Protein AF-A0A3A8N8M7-F1 (afdb_monomer)

Secondary structure (DSSP, 8-state):
--HHHHHHHHHHHHHHHHHHHHHHHHTTGGG--SHHHHHHHHHHHHHHHHHHHHHHHHHH--TTTHHHHHHHHHHHHHHHHHHHHHHHHHHHHHHHHHHHHHHHHHHHHHHHHHHHHHTT-S-HHHHHHH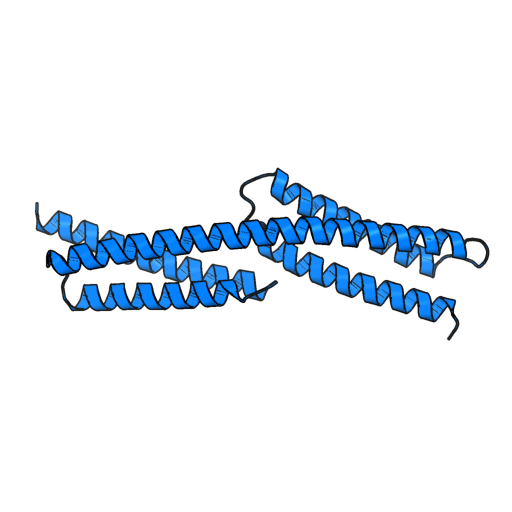HHHHHHHHHHHHHHTT--HHHHHHHHHHHHHHHHHHHHHHHHHHHHHHHH--

Structure (mmCIF, N/CA/C/O backbone):
data_AF-A0A3A8N8M7-F1
#
_entry.id   AF-A0A3A8N8M7-F1
#
loop_
_atom_site.group_PDB
_atom_site.id
_atom_site.type_symbol
_atom_site.label_atom_id
_atom_site.label_alt_id
_atom_site.label_comp_id
_atom_site.label_asym_id
_atom_site.label_entity_id
_atom_site.label_seq_id
_atom_site.pdbx_PDB_ins_code
_atom_site.Cartn_x
_atom_site.Cartn_y
_atom_site.Cartn_z
_atom_site.occupancy
_atom_site.B_iso_or_equiv
_atom_site.auth_seq_id
_atom_site.auth_comp_id
_atom_site.auth_asym_id
_atom_site.auth_atom_id
_atom_site.pdbx_PDB_model_num
ATOM 1 N N . MET A 1 1 ? -6.432 -4.595 40.264 1.00 67.12 1 MET A N 1
ATOM 2 C CA . MET A 1 1 ? -6.824 -4.554 38.844 1.00 67.12 1 MET A CA 1
ATOM 3 C C . MET A 1 1 ? -8.141 -5.293 38.732 1.00 67.12 1 MET A C 1
ATOM 5 O O . MET A 1 1 ? -8.204 -6.425 39.199 1.00 67.12 1 MET A O 1
ATOM 9 N N . THR A 1 2 ? -9.197 -4.631 38.266 1.00 88.69 2 THR A N 1
ATOM 10 C CA . THR A 1 2 ? -10.527 -5.245 38.130 1.00 88.69 2 THR A CA 1
ATOM 11 C C . THR A 1 2 ? -10.640 -5.997 36.800 1.00 88.69 2 THR A C 1
ATOM 13 O O . THR A 1 2 ? -9.864 -5.747 35.879 1.00 88.69 2 THR A O 1
ATOM 16 N N . GLU A 1 3 ? -11.604 -6.917 36.680 1.00 87.75 3 GLU A N 1
ATOM 17 C CA . GLU A 1 3 ? -11.926 -7.586 35.404 1.00 87.75 3 GLU A CA 1
ATOM 18 C C . GLU A 1 3 ? -12.236 -6.564 34.298 1.00 87.75 3 GLU A C 1
ATOM 20 O O . GLU A 1 3 ? -11.801 -6.705 33.157 1.00 87.75 3 GLU A O 1
ATOM 25 N N . ARG A 1 4 ? -12.910 -5.475 34.678 1.00 90.00 4 ARG A N 1
ATOM 26 C CA . ARG A 1 4 ? -13.179 -4.319 33.826 1.00 90.00 4 ARG A CA 1
ATOM 27 C C . ARG A 1 4 ? -11.896 -3.666 33.301 1.00 90.00 4 ARG A C 1
ATOM 29 O O . ARG A 1 4 ? -11.793 -3.435 32.099 1.00 90.00 4 ARG A O 1
ATOM 36 N N . ASP A 1 5 ? -10.923 -3.403 34.171 1.00 91.12 5 ASP A N 1
ATOM 37 C CA . ASP A 1 5 ? -9.652 -2.785 33.765 1.00 91.12 5 ASP A CA 1
ATOM 38 C C . ASP A 1 5 ? -8.874 -3.690 32.801 1.00 91.12 5 ASP A C 1
ATOM 40 O O . ASP A 1 5 ? -8.322 -3.216 31.811 1.00 91.12 5 ASP A O 1
ATOM 44 N N . ALA A 1 6 ? -8.861 -5.001 33.065 1.00 94.00 6 ALA A N 1
ATOM 45 C CA . ALA A 1 6 ? -8.201 -5.982 32.204 1.00 94.00 6 ALA A CA 1
ATOM 46 C C . ALA A 1 6 ? -8.850 -6.048 30.810 1.00 94.00 6 ALA A C 1
ATOM 48 O O . ALA A 1 6 ? -8.160 -6.115 29.790 1.00 94.00 6 ALA A O 1
ATOM 49 N N . TYR A 1 7 ? -10.181 -5.985 30.763 1.00 94.50 7 TYR A N 1
ATOM 50 C CA . TYR A 1 7 ? -10.926 -5.961 29.511 1.00 94.50 7 TYR A CA 1
ATOM 51 C C . TYR A 1 7 ? -10.639 -4.689 28.699 1.00 94.50 7 TYR A C 1
ATOM 53 O O . TYR A 1 7 ? -10.324 -4.780 27.515 1.00 94.50 7 TYR A O 1
ATOM 61 N N . ILE A 1 8 ? -10.661 -3.513 29.339 1.00 94.31 8 ILE A N 1
ATOM 62 C CA . ILE A 1 8 ? -10.315 -2.234 28.693 1.00 94.31 8 ILE A CA 1
ATOM 63 C C . ILE A 1 8 ? -8.907 -2.292 28.092 1.00 94.31 8 ILE A C 1
ATOM 65 O O . ILE A 1 8 ? -8.723 -1.959 26.924 1.00 94.31 8 ILE A O 1
ATOM 69 N N . GLN A 1 9 ? -7.921 -2.774 28.856 1.00 95.69 9 GLN A N 1
ATOM 70 C CA . GLN A 1 9 ? -6.544 -2.908 28.370 1.00 95.69 9 GLN A CA 1
ATOM 71 C C . GLN A 1 9 ? -6.435 -3.828 27.150 1.00 95.69 9 GLN A C 1
ATOM 73 O O . GLN A 1 9 ? -5.642 -3.558 26.247 1.00 95.69 9 GLN A O 1
ATOM 78 N N . THR A 1 10 ? -7.232 -4.897 27.117 1.00 96.69 10 THR A N 1
ATOM 79 C CA . THR A 1 10 ? -7.287 -5.817 25.974 1.00 96.69 10 THR A CA 1
ATOM 80 C C . THR A 1 10 ? -7.832 -5.101 24.741 1.00 96.69 10 THR A C 1
ATOM 82 O O . THR A 1 10 ? -7.164 -5.082 23.711 1.00 96.69 10 THR A O 1
ATOM 85 N N . MET A 1 11 ? -8.972 -4.415 24.864 1.00 96.31 11 MET A N 1
ATOM 86 C CA . MET A 1 11 ? -9.573 -3.661 23.756 1.00 96.31 11 MET A CA 1
ATOM 87 C C . MET A 1 11 ? -8.643 -2.565 23.218 1.00 96.31 11 MET A C 1
ATOM 89 O O . MET A 1 11 ? -8.546 -2.369 22.012 1.00 96.31 11 MET A O 1
ATOM 93 N N . GLU A 1 12 ? -7.905 -1.876 24.088 1.00 96.12 12 GLU A N 1
ATOM 94 C CA . GLU A 1 12 ? -6.916 -0.869 23.681 1.00 96.12 12 GLU A CA 1
ATOM 95 C C . GLU A 1 12 ? -5.693 -1.472 22.982 1.00 96.12 12 GLU A C 1
ATOM 97 O O . GLU A 1 12 ? -5.060 -0.826 22.142 1.00 96.12 12 GLU A O 1
ATOM 102 N N . ALA A 1 13 ? -5.292 -2.686 23.359 1.00 96.81 13 ALA A N 1
ATOM 103 C CA . ALA A 1 13 ? -4.231 -3.403 22.666 1.00 96.81 13 ALA A CA 1
ATOM 104 C C . ALA A 1 13 ? -4.690 -3.834 21.268 1.00 96.81 13 ALA A C 1
ATOM 106 O O . ALA A 1 13 ? -3.966 -3.599 20.300 1.00 96.81 13 ALA A O 1
ATOM 107 N N . GLU A 1 14 ? -5.901 -4.382 21.158 1.00 95.94 14 GLU A N 1
ATOM 108 C CA . GLU A 1 14 ? -6.512 -4.757 19.879 1.00 95.94 14 GLU A CA 1
ATOM 109 C C . GLU A 1 14 ? -6.693 -3.542 18.968 1.00 95.94 14 GLU A C 1
ATOM 111 O O . GLU A 1 14 ? -6.269 -3.572 17.816 1.00 95.94 14 GLU A O 1
ATOM 116 N N . GLN A 1 15 ? -7.197 -2.428 19.503 1.00 96.12 15 GLN A N 1
ATOM 117 C CA . GLN A 1 15 ? -7.297 -1.168 18.774 1.00 96.12 15 GLN A CA 1
ATOM 118 C C . GLN A 1 15 ? -5.947 -0.718 18.218 1.00 96.12 15 GLN A C 1
ATOM 120 O O . GLN A 1 15 ? -5.844 -0.407 17.036 1.00 96.12 15 GLN A O 1
ATOM 125 N N . ARG A 1 16 ? -4.895 -0.691 19.046 1.00 95.56 16 ARG A N 1
ATOM 126 C CA . ARG A 1 16 ? -3.560 -0.279 18.590 1.00 95.56 16 ARG A CA 1
ATOM 127 C C . ARG A 1 16 ? -3.028 -1.185 17.483 1.00 95.56 16 ARG A C 1
ATOM 129 O O . ARG A 1 16 ? -2.426 -0.679 16.539 1.00 95.56 16 ARG A O 1
ATOM 136 N N . ALA A 1 17 ? -3.249 -2.494 17.587 1.00 95.31 17 ALA A N 1
ATOM 137 C CA . ALA A 1 17 ? -2.846 -3.445 16.557 1.00 95.31 17 ALA A CA 1
ATOM 138 C C . ALA A 1 17 ? -3.618 -3.224 15.244 1.00 95.31 17 ALA A C 1
ATOM 140 O O . ALA A 1 17 ? -3.007 -3.160 14.177 1.00 95.31 17 ALA A O 1
ATOM 141 N N . ALA A 1 18 ? -4.937 -3.040 15.317 1.00 94.62 18 ALA A N 1
ATOM 142 C CA . ALA A 1 18 ? -5.783 -2.783 14.155 1.00 94.62 18 ALA A CA 1
ATOM 143 C C . ALA A 1 18 ? -5.451 -1.434 13.487 1.00 94.62 18 ALA A C 1
ATOM 145 O O . ALA A 1 18 ? -5.309 -1.362 12.269 1.00 94.62 18 ALA A O 1
ATOM 146 N N . THR A 1 19 ? -5.209 -0.375 14.266 1.00 94.00 19 THR A N 1
ATOM 147 C CA . THR A 1 19 ? -4.747 0.917 13.735 1.00 94.00 19 THR A CA 1
ATOM 148 C C . THR A 1 19 ? -3.371 0.805 13.075 1.00 94.00 19 THR A C 1
ATOM 150 O O . THR A 1 19 ? -3.147 1.426 12.042 1.00 94.00 19 THR A O 1
ATOM 153 N N . ALA A 1 20 ? -2.447 0.001 13.612 1.00 93.62 20 ALA A N 1
ATOM 154 C CA . ALA A 1 20 ? -1.163 -0.232 12.950 1.00 93.62 20 ALA A CA 1
ATOM 155 C C . ALA A 1 20 ? -1.349 -0.907 11.580 1.00 93.62 20 ALA A C 1
ATOM 157 O O . ALA A 1 20 ? -0.786 -0.432 10.596 1.00 93.62 20 ALA A O 1
ATOM 158 N N . ARG A 1 21 ? -2.208 -1.937 11.493 1.00 93.06 21 ARG A N 1
ATOM 159 C CA . ARG A 1 21 ? -2.588 -2.557 10.209 1.00 93.06 21 ARG A CA 1
ATOM 160 C C . ARG A 1 21 ? -3.206 -1.537 9.251 1.00 93.06 21 ARG A C 1
ATOM 162 O O . ARG A 1 21 ? -2.820 -1.497 8.090 1.00 93.06 21 ARG A O 1
ATOM 169 N N . PHE A 1 22 ? -4.116 -0.686 9.727 1.00 94.31 22 PHE A N 1
ATOM 170 C CA . PHE A 1 22 ? -4.705 0.379 8.909 1.00 94.31 22 PHE A CA 1
ATOM 171 C C . PHE A 1 22 ? -3.636 1.291 8.300 1.00 94.31 22 PHE A C 1
ATOM 173 O O . PHE A 1 22 ? -3.641 1.512 7.095 1.00 94.31 22 PHE A O 1
ATOM 180 N N . LEU A 1 23 ? -2.687 1.771 9.110 1.00 91.31 23 LEU A N 1
ATOM 181 C CA . LEU A 1 23 ? -1.606 2.643 8.642 1.00 91.31 23 LEU A CA 1
ATOM 182 C C . LEU A 1 23 ? -0.694 1.944 7.622 1.00 91.31 23 LEU A C 1
ATOM 184 O O . LEU A 1 23 ? -0.198 2.582 6.693 1.00 91.31 23 LEU A O 1
ATOM 188 N N . GLU A 1 24 ? -0.474 0.634 7.763 1.00 90.69 24 GLU A N 1
ATOM 189 C CA . GLU A 1 24 ? 0.279 -0.142 6.773 1.00 90.69 24 GLU A CA 1
ATOM 190 C C . GLU A 1 24 ? -0.422 -0.208 5.412 1.00 90.69 24 GLU A C 1
ATOM 192 O O . GLU A 1 24 ? 0.252 -0.207 4.377 1.00 90.69 24 GLU A O 1
ATOM 197 N N . ILE A 1 25 ? -1.753 -0.278 5.420 1.00 90.62 25 ILE A N 1
ATOM 198 C CA . ILE A 1 25 ? -2.590 -0.274 4.220 1.00 90.62 25 ILE A CA 1
ATOM 199 C C . ILE A 1 25 ? -2.659 1.147 3.634 1.00 90.62 25 ILE A C 1
ATOM 201 O O . ILE A 1 25 ? -2.423 1.334 2.444 1.00 90.62 25 ILE A O 1
ATOM 205 N N . GLU A 1 26 ? -2.888 2.166 4.464 1.00 90.44 26 GLU A N 1
ATOM 206 C CA . GLU A 1 26 ? -2.970 3.578 4.062 1.00 90.44 26 GLU A CA 1
ATOM 207 C C . GLU A 1 26 ? -1.674 4.070 3.394 1.00 90.44 26 GLU A C 1
ATOM 209 O O . GLU A 1 26 ? -1.721 4.810 2.412 1.00 90.44 26 GLU A O 1
ATOM 214 N N . ALA A 1 27 ? -0.505 3.587 3.831 1.00 88.56 27 ALA A N 1
ATOM 215 C CA . ALA A 1 27 ? 0.785 3.883 3.194 1.00 88.56 27 ALA A CA 1
ATOM 216 C C . ALA A 1 27 ? 0.865 3.459 1.708 1.00 88.56 27 ALA A C 1
ATOM 218 O O . ALA A 1 27 ? 1.768 3.884 0.980 1.00 88.56 27 ALA A O 1
ATOM 219 N N . GLN A 1 28 ? -0.071 2.621 1.254 1.00 86.81 28 GLN A N 1
ATOM 220 C CA . GLN A 1 28 ? -0.160 2.097 -0.109 1.00 86.81 28 GLN A CA 1
ATOM 221 C C . GLN A 1 28 ? -1.194 2.847 -0.962 1.00 86.81 28 GLN A C 1
ATOM 223 O O . GLN A 1 28 ? -1.297 2.557 -2.154 1.00 86.81 28 GLN A O 1
ATOM 228 N N . ALA A 1 29 ? -1.887 3.852 -0.404 1.00 86.06 29 ALA A N 1
ATOM 229 C CA . ALA A 1 29 ? -2.968 4.597 -1.057 1.00 86.06 29 ALA A CA 1
ATOM 230 C C . ALA A 1 29 ? -2.597 5.153 -2.441 1.00 86.06 29 ALA A C 1
ATOM 232 O O . ALA A 1 29 ? -3.434 5.223 -3.334 1.00 86.06 29 ALA A O 1
ATOM 233 N N . GLY A 1 30 ? -1.322 5.490 -2.662 1.00 82.88 30 GLY A N 1
ATOM 234 C CA . GLY A 1 30 ? -0.834 5.959 -3.959 1.00 82.88 30 GLY A CA 1
ATOM 235 C C . GLY A 1 30 ? -0.836 4.911 -5.083 1.00 82.88 30 GLY A C 1
ATOM 236 O O . GLY A 1 30 ? -0.280 5.195 -6.144 1.00 82.88 30 GLY A O 1
ATOM 237 N N . LEU A 1 31 ? -1.296 3.674 -4.852 1.00 86.19 31 LEU A N 1
ATOM 238 C CA . LEU A 1 31 ? -1.590 2.708 -5.923 1.00 86.19 31 LEU A CA 1
ATOM 239 C C . LEU A 1 31 ? -3.025 2.803 -6.441 1.00 86.19 31 LEU A C 1
ATOM 241 O O . LEU A 1 31 ? -3.284 2.206 -7.477 1.00 86.19 31 LEU A O 1
ATOM 245 N N . ALA A 1 32 ? -3.939 3.486 -5.744 1.00 85.56 32 ALA A N 1
ATOM 246 C CA . ALA A 1 32 ? -5.299 3.627 -6.247 1.00 85.56 32 ALA A CA 1
ATOM 247 C C . ALA A 1 32 ? -5.295 4.375 -7.582 1.00 85.56 32 ALA A C 1
ATOM 249 O O . ALA A 1 32 ? -4.684 5.438 -7.723 1.00 85.56 32 ALA A O 1
ATOM 250 N N . GLU A 1 33 ? -6.013 3.808 -8.538 1.00 82.75 33 GLU A N 1
ATOM 251 C CA . GLU A 1 33 ? -6.271 4.374 -9.857 1.00 82.75 33 GLU A CA 1
ATOM 252 C C . GLU A 1 33 ? -7.715 4.893 -9.961 1.00 82.75 33 GLU A C 1
ATOM 254 O O . GLU A 1 33 ? -8.053 5.591 -10.919 1.00 82.75 33 GLU A O 1
ATOM 259 N N . SER A 1 34 ? -8.561 4.587 -8.969 1.00 80.62 34 SER A N 1
ATOM 260 C CA . SER A 1 34 ? -9.975 4.971 -8.917 1.00 80.62 34 SER A CA 1
ATOM 261 C C . SER A 1 34 ? -10.420 5.493 -7.546 1.00 80.62 34 SER A C 1
ATOM 263 O O . SER A 1 34 ? -9.794 5.230 -6.518 1.00 80.62 34 SER A O 1
ATOM 265 N N . GLU A 1 35 ? -11.535 6.231 -7.534 1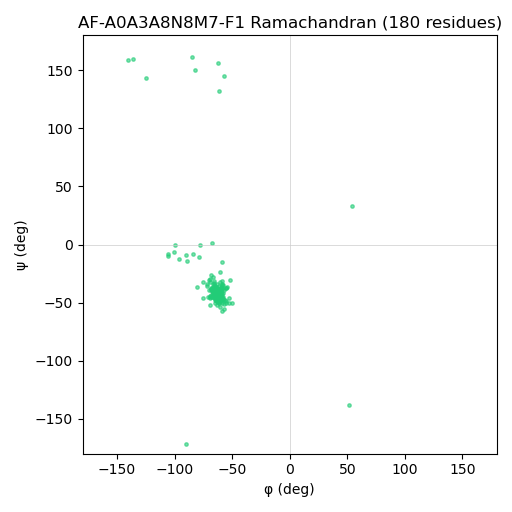.00 81.50 35 GLU A N 1
ATOM 266 C CA . GLU A 1 35 ? -12.186 6.688 -6.298 1.00 81.50 35 GLU A CA 1
ATOM 267 C C . GLU A 1 35 ? -12.738 5.508 -5.480 1.00 81.50 35 GLU A C 1
ATOM 269 O O . GLU A 1 35 ? -12.554 5.488 -4.267 1.00 81.50 35 GLU A O 1
ATOM 274 N N . ASP A 1 36 ? -13.286 4.474 -6.131 1.00 83.31 36 ASP A N 1
ATOM 275 C CA . ASP A 1 36 ? -13.813 3.269 -5.467 1.00 83.31 36 ASP A CA 1
ATOM 276 C C . ASP A 1 36 ? -12.752 2.551 -4.602 1.00 83.31 36 ASP A C 1
ATOM 278 O O . ASP A 1 36 ? -13.051 2.000 -3.540 1.00 83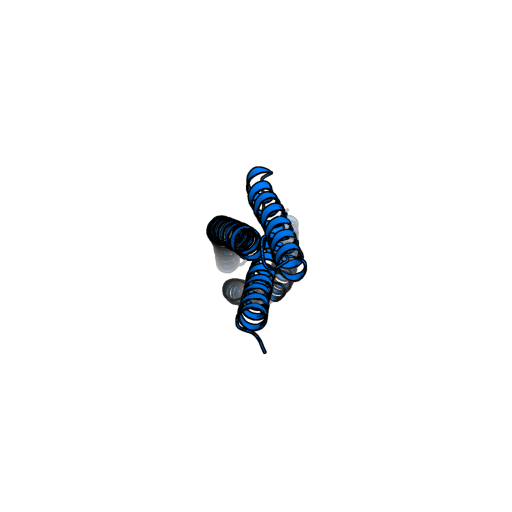.31 36 ASP A O 1
ATOM 282 N N . GLU A 1 37 ? -11.487 2.556 -5.032 1.00 85.44 37 GLU A N 1
ATOM 283 C CA . GLU A 1 37 ? -10.372 1.971 -4.272 1.00 85.44 37 GLU A CA 1
ATOM 284 C C . GLU A 1 37 ? -10.004 2.808 -3.039 1.00 85.44 37 GLU A C 1
ATOM 286 O O . GLU A 1 37 ? -9.624 2.257 -2.001 1.00 85.44 37 GLU A O 1
ATOM 291 N N . LEU A 1 38 ? -10.143 4.133 -3.131 1.00 87.75 38 LEU A N 1
ATOM 292 C CA . LEU A 1 38 ? -9.946 5.047 -2.006 1.00 87.75 38 LEU A CA 1
ATOM 293 C C . LEU A 1 38 ? -11.122 4.999 -1.024 1.00 87.75 38 LEU A C 1
ATOM 295 O O . LEU A 1 38 ? -10.905 5.111 0.184 1.00 87.75 38 LEU A O 1
ATOM 299 N N . ASP A 1 39 ? -12.340 4.749 -1.503 1.00 89.62 39 ASP A N 1
ATOM 300 C CA . ASP A 1 39 ? -13.533 4.612 -0.663 1.00 89.62 39 ASP A CA 1
ATOM 301 C C . ASP A 1 39 ? -13.401 3.479 0.363 1.00 89.62 39 ASP A C 1
ATOM 303 O O . ASP A 1 39 ? -13.854 3.616 1.501 1.00 89.62 39 ASP A O 1
ATOM 307 N N . LEU A 1 40 ? -12.702 2.390 0.024 1.00 88.19 40 LEU A N 1
ATOM 308 C CA . LEU A 1 40 ? -12.401 1.316 0.978 1.00 88.19 40 LEU A CA 1
ATOM 309 C C . LEU A 1 40 ? -11.492 1.784 2.126 1.00 88.19 40 LEU A C 1
ATOM 311 O O . LEU A 1 40 ? -11.674 1.356 3.269 1.00 88.19 40 LEU A O 1
ATOM 315 N N . LEU A 1 41 ? -10.533 2.677 1.851 1.00 89.94 41 LEU A N 1
ATOM 316 C CA . LEU A 1 41 ? -9.717 3.302 2.897 1.00 89.94 41 LEU A CA 1
ATOM 317 C C . LEU A 1 41 ? -10.541 4.276 3.738 1.00 89.94 41 LEU A C 1
ATOM 319 O O . LEU A 1 41 ? -10.363 4.315 4.956 1.00 89.94 41 LEU A O 1
ATOM 323 N N . PHE A 1 42 ? -11.446 5.037 3.117 1.00 91.06 42 PHE A N 1
ATOM 324 C CA . PHE A 1 42 ? -12.323 5.953 3.839 1.00 91.06 42 PHE A CA 1
ATOM 325 C C . PHE A 1 42 ? -13.307 5.215 4.759 1.00 91.06 42 PHE A C 1
ATOM 327 O O . PHE A 1 42 ? -13.435 5.615 5.917 1.00 91.06 42 PHE A O 1
ATOM 334 N N . ASP A 1 43 ? -13.922 4.107 4.322 1.00 92.31 43 ASP A N 1
ATOM 335 C CA . ASP A 1 43 ? -14.756 3.262 5.200 1.00 92.31 43 ASP A CA 1
ATOM 336 C C . ASP A 1 43 ? -13.915 2.709 6.358 1.00 92.31 43 ASP A C 1
ATOM 338 O O . ASP A 1 43 ? -14.286 2.875 7.519 1.00 92.31 43 ASP A O 1
ATOM 342 N N . ALA A 1 44 ? -12.732 2.139 6.090 1.00 93.31 44 ALA A N 1
ATOM 343 C CA . ALA A 1 44 ? -11.849 1.640 7.148 1.00 93.31 44 ALA A CA 1
ATOM 344 C C . ALA A 1 44 ? -11.430 2.743 8.141 1.00 93.31 44 ALA A C 1
ATOM 346 O O . ALA A 1 44 ? -11.391 2.502 9.352 1.00 93.31 44 ALA A O 1
ATOM 347 N N . ARG A 1 45 ? -11.186 3.969 7.660 1.00 94.56 45 ARG A N 1
ATOM 348 C CA . ARG A 1 45 ? -10.899 5.138 8.500 1.00 94.56 45 ARG A CA 1
ATOM 349 C C . ARG A 1 45 ? -12.081 5.484 9.403 1.00 94.56 45 ARG A C 1
ATOM 351 O O . ARG A 1 45 ? -11.893 5.644 10.608 1.00 94.56 45 ARG A O 1
ATOM 358 N N . GLU A 1 46 ? -13.289 5.553 8.847 1.00 95.31 46 GLU A N 1
ATOM 359 C CA . GLU A 1 46 ? -14.508 5.823 9.615 1.00 95.31 46 GLU A CA 1
ATOM 360 C C . GLU A 1 46 ? -14.719 4.758 10.705 1.00 95.31 46 GLU A C 1
ATOM 362 O O . GLU A 1 46 ? -15.016 5.093 11.854 1.00 95.31 46 GLU A O 1
ATOM 367 N N . ARG A 1 47 ? -14.501 3.473 10.384 1.00 96.00 47 ARG A N 1
ATOM 368 C CA . ARG A 1 47 ? -14.594 2.377 11.367 1.00 96.00 47 ARG A CA 1
ATOM 369 C C . ARG A 1 47 ? -13.515 2.446 12.445 1.00 96.00 47 ARG A C 1
ATOM 371 O O . ARG A 1 47 ? -13.815 2.142 13.597 1.00 96.00 47 ARG A O 1
ATOM 378 N N . SER A 1 48 ? -12.296 2.867 12.107 1.00 95.81 48 SER A N 1
ATOM 379 C CA . SER A 1 48 ? -11.228 3.103 13.089 1.00 95.81 48 SER A CA 1
ATOM 380 C C . SER A 1 48 ? -11.638 4.169 14.108 1.00 95.81 48 SER A C 1
ATOM 382 O O . SER A 1 48 ? -11.471 3.982 15.317 1.00 95.81 48 SER A O 1
ATOM 384 N N . ASP A 1 49 ? -12.191 5.284 13.627 1.00 96.69 49 ASP A N 1
ATOM 385 C CA . ASP A 1 49 ? -12.638 6.387 14.478 1.00 96.69 49 ASP A CA 1
ATOM 386 C C . ASP A 1 49 ? -13.842 5.972 15.345 1.00 96.69 49 ASP A C 1
ATOM 388 O O . ASP A 1 49 ? -13.913 6.329 16.526 1.00 96.69 49 ASP A O 1
ATOM 392 N N . ASP A 1 50 ? -14.752 5.157 14.798 1.00 96.31 50 ASP A N 1
ATOM 393 C CA . ASP A 1 50 ? -15.866 4.562 15.543 1.00 96.31 50 ASP A CA 1
ATOM 394 C C . ASP A 1 50 ? -15.372 3.641 16.661 1.00 96.31 50 ASP A C 1
ATOM 396 O O . ASP A 1 50 ? -15.749 3.806 17.822 1.00 96.31 50 ASP A O 1
ATOM 400 N N . PHE A 1 51 ? -14.444 2.733 16.351 1.00 97.00 51 PHE A N 1
ATOM 401 C CA . PHE A 1 51 ? -13.863 1.853 17.356 1.00 97.00 51 PHE A CA 1
ATOM 402 C C . PHE A 1 51 ? -13.133 2.643 18.448 1.00 97.00 51 PHE A C 1
ATOM 404 O O . PHE A 1 51 ? -13.276 2.346 19.636 1.00 97.00 51 PHE A O 1
ATOM 411 N N . HIS A 1 52 ? -12.418 3.709 18.079 1.00 95.81 52 HIS A N 1
ATOM 412 C CA . HIS A 1 52 ? -11.790 4.592 19.055 1.00 95.81 52 HIS A CA 1
ATOM 413 C C . HIS A 1 52 ? -12.790 5.228 20.008 1.00 95.81 52 HIS A C 1
ATOM 415 O O . HIS A 1 52 ? -12.584 5.195 21.224 1.00 95.81 52 HIS A O 1
ATOM 421 N N . ARG A 1 53 ? -13.875 5.779 19.469 1.00 96.88 53 ARG A N 1
ATOM 422 C CA . ARG A 1 53 ? -14.943 6.383 20.260 1.00 96.88 53 ARG A CA 1
ATOM 423 C C . ARG A 1 53 ? -15.559 5.378 21.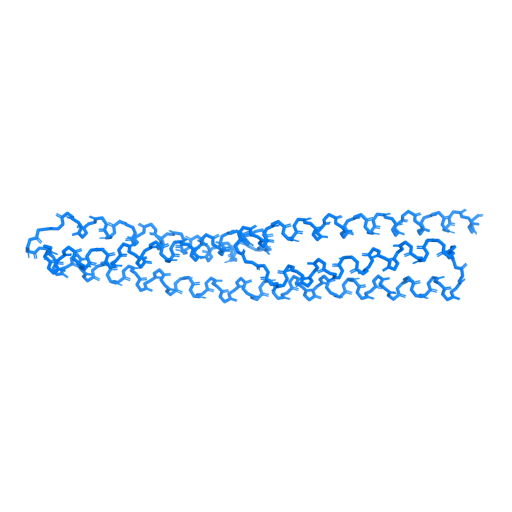233 1.00 96.88 53 ARG A C 1
ATOM 425 O O . ARG A 1 53 ? -15.699 5.712 22.408 1.00 96.88 53 ARG A O 1
ATOM 432 N N . GLU A 1 54 ? -15.855 4.160 20.789 1.00 96.56 54 GLU A N 1
ATOM 433 C CA . GLU A 1 54 ? -16.466 3.141 21.651 1.00 96.56 54 GLU A CA 1
ATOM 434 C C . GLU A 1 54 ? -15.512 2.638 22.745 1.00 96.56 54 GLU A C 1
ATOM 436 O O . GLU A 1 54 ? -15.922 2.474 23.894 1.00 96.56 54 GLU A O 1
ATOM 441 N N . VAL A 1 55 ? -14.212 2.491 22.459 1.00 94.56 55 VAL A N 1
ATOM 442 C CA . VAL A 1 55 ? -13.207 2.177 23.496 1.00 94.56 55 VAL A CA 1
ATOM 443 C C . VAL A 1 55 ? -13.119 3.295 24.542 1.00 94.56 55 VAL A C 1
ATOM 445 O O . VAL A 1 55 ? -13.026 3.010 25.740 1.00 94.56 55 VAL A O 1
ATOM 448 N N . GLN A 1 56 ? -13.202 4.568 24.133 1.00 94.31 56 GLN A N 1
ATOM 449 C CA . GLN A 1 56 ? -13.270 5.679 25.090 1.00 94.31 56 GLN A CA 1
ATOM 450 C C . GLN A 1 56 ? -14.575 5.664 25.899 1.00 94.31 56 GLN A C 1
ATOM 452 O O . GLN A 1 56 ? -14.536 5.859 27.114 1.00 94.31 56 GLN A O 1
ATOM 457 N N . ALA A 1 57 ? -15.721 5.381 25.274 1.00 92.88 57 ALA A N 1
ATOM 458 C CA . ALA A 1 57 ? -16.998 5.252 25.979 1.00 92.88 57 ALA A CA 1
ATOM 459 C C . ALA A 1 57 ? -16.939 4.152 27.056 1.00 92.88 57 ALA A C 1
ATOM 461 O O . ALA A 1 57 ? -17.414 4.340 28.177 1.00 92.88 57 ALA A O 1
ATOM 462 N N . LEU A 1 58 ? -16.251 3.047 26.768 1.00 91.94 58 LEU A N 1
ATOM 463 C CA . LEU A 1 58 ? -16.036 1.927 27.686 1.00 91.94 58 LEU A CA 1
ATOM 464 C C . LEU A 1 58 ? -15.266 2.323 28.961 1.00 91.94 58 LEU A C 1
ATOM 466 O O . LEU A 1 58 ? -15.572 1.850 30.063 1.00 91.94 58 LEU A O 1
ATOM 470 N N . ARG A 1 59 ? -14.299 3.242 28.843 1.00 89.75 59 ARG A N 1
ATOM 471 C CA . ARG A 1 59 ? -13.575 3.814 29.996 1.00 89.75 59 ARG A CA 1
ATOM 472 C C . ARG A 1 59 ? -14.488 4.640 30.900 1.00 89.75 59 ARG A C 1
ATOM 474 O O . ARG A 1 59 ? -14.290 4.650 32.112 1.00 89.75 59 ARG A O 1
ATOM 481 N N . HIS A 1 60 ? -15.485 5.306 30.324 1.00 90.50 60 HIS A N 1
ATOM 482 C CA . HIS A 1 60 ? -16.378 6.221 31.037 1.00 90.50 60 HIS A CA 1
ATOM 483 C C . HIS A 1 60 ? -17.702 5.596 31.489 1.00 90.50 60 HIS A C 1
ATOM 485 O O . HIS A 1 60 ? -18.387 6.195 32.313 1.00 90.50 60 HIS A O 1
ATOM 491 N N . ALA A 1 61 ? -18.046 4.402 31.000 1.00 89.62 61 ALA A N 1
ATOM 492 C CA . ALA A 1 61 ? -19.268 3.703 31.384 1.00 89.62 61 ALA A CA 1
ATOM 493 C C . ALA A 1 61 ? -19.345 3.477 32.905 1.00 89.62 61 ALA A C 1
ATOM 495 O O . ALA A 1 61 ? -18.336 3.229 33.569 1.00 89.62 61 ALA A O 1
ATOM 496 N N . ASP A 1 62 ? -20.532 3.527 33.489 1.00 88.75 62 ASP A N 1
ATOM 497 C CA . ASP A 1 62 ? -20.725 3.105 34.874 1.00 88.75 62 ASP A CA 1
ATOM 498 C C . ASP A 1 62 ? -21.070 1.604 34.950 1.00 88.75 62 ASP A C 1
ATOM 500 O O . ASP A 1 62 ? -20.967 0.871 33.965 1.00 88.75 62 ASP A O 1
ATOM 504 N N . HIS A 1 63 ? -21.437 1.111 36.136 1.00 79.88 63 HIS A N 1
ATOM 505 C CA . HIS A 1 63 ? -21.811 -0.296 36.312 1.00 79.88 63 HIS A CA 1
ATOM 506 C C . HIS A 1 63 ? -23.105 -0.692 35.584 1.00 79.88 63 HIS A C 1
ATOM 508 O O . HIS A 1 63 ? -23.253 -1.867 35.251 1.00 79.88 63 HIS A O 1
ATOM 514 N N . GLN A 1 64 ? -24.038 0.239 35.362 1.00 83.44 64 GLN A N 1
ATOM 515 C CA . GLN A 1 64 ? -25.321 -0.046 34.714 1.00 83.44 64 GLN A CA 1
ATOM 516 C C . GLN A 1 64 ? -25.164 -0.097 33.192 1.00 83.44 64 GLN A C 1
ATOM 518 O O . GLN A 1 64 ? -25.737 -0.973 32.545 1.00 83.44 64 GLN A O 1
ATOM 523 N N . ASP A 1 65 ? -24.308 0.765 32.643 1.00 90.56 65 ASP A N 1
ATOM 524 C CA . ASP A 1 65 ? -24.054 0.855 31.205 1.00 90.56 65 ASP A CA 1
ATOM 525 C C . ASP A 1 65 ? -22.909 -0.045 30.718 1.00 90.56 65 ASP A C 1
ATOM 527 O O . ASP A 1 65 ? -22.738 -0.235 29.512 1.00 90.56 65 ASP A O 1
ATOM 531 N N . TRP A 1 66 ? -22.145 -0.656 31.631 1.00 90.75 66 TRP A N 1
ATOM 532 C CA . TRP A 1 66 ? -20.959 -1.460 31.316 1.00 90.75 66 TRP A CA 1
ATOM 533 C C . TRP A 1 66 ? -21.194 -2.522 30.235 1.00 90.75 66 TRP A C 1
ATOM 535 O O . 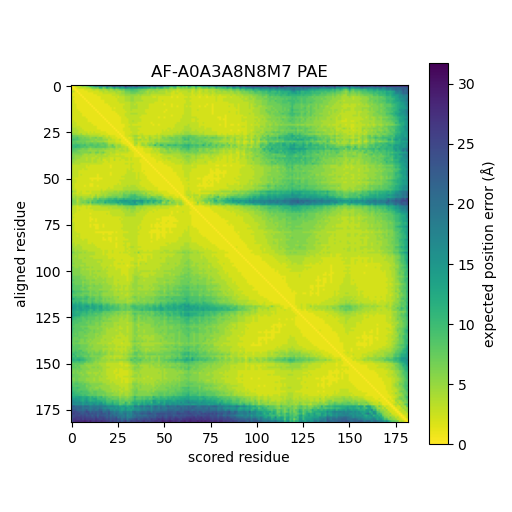TRP A 1 66 ? -20.438 -2.609 29.269 1.00 90.75 66 TRP A O 1
ATOM 545 N N . HIS A 1 67 ? -22.247 -3.331 30.376 1.00 92.62 67 HIS A N 1
ATOM 546 C CA . HIS A 1 67 ? -22.530 -4.415 29.432 1.00 92.62 67 HIS A CA 1
ATOM 547 C C . HIS A 1 67 ? -22.918 -3.903 28.045 1.00 92.62 67 HIS A C 1
ATOM 549 O O . HIS A 1 67 ? -22.569 -4.527 27.045 1.00 92.62 67 HIS A O 1
ATOM 555 N N . ARG A 1 68 ? -23.613 -2.764 27.987 1.00 93.75 68 ARG A N 1
ATOM 556 C CA . ARG A 1 68 ? -23.980 -2.121 26.729 1.00 93.75 68 ARG A CA 1
ATOM 557 C C . ARG A 1 68 ? -22.742 -1.553 26.039 1.00 93.75 68 ARG A C 1
ATOM 559 O O . ARG A 1 68 ? -22.483 -1.920 24.901 1.00 93.75 68 ARG A O 1
ATOM 566 N N . ALA A 1 69 ? -21.946 -0.755 26.753 1.00 94.19 69 ALA A N 1
ATOM 567 C CA . ALA A 1 69 ? -20.706 -0.187 26.225 1.00 94.19 69 ALA A CA 1
ATOM 568 C C . ALA A 1 69 ? -19.743 -1.283 25.742 1.00 94.19 69 ALA A C 1
ATOM 570 O O . ALA A 1 69 ? -19.135 -1.161 24.682 1.00 94.19 69 ALA A O 1
ATOM 571 N N . LYS A 1 70 ? -19.657 -2.400 26.479 1.00 94.81 70 LYS A N 1
ATOM 572 C CA . LYS A 1 70 ? -18.900 -3.583 26.063 1.00 94.81 70 LYS A CA 1
ATOM 573 C C . LYS A 1 70 ? -19.364 -4.136 24.716 1.00 94.81 70 LYS A C 1
ATOM 575 O O . LYS A 1 70 ? -18.530 -4.327 23.835 1.00 94.81 70 LYS A O 1
ATOM 580 N N . ALA A 1 71 ? -20.664 -4.371 24.556 1.00 95.88 71 ALA A N 1
ATOM 581 C CA . ALA A 1 71 ? -21.221 -4.893 23.311 1.00 95.88 71 ALA A CA 1
ATOM 582 C C . ALA A 1 71 ? -21.026 -3.923 22.131 1.00 95.88 71 ALA A C 1
ATOM 584 O O . ALA A 1 71 ? -20.718 -4.360 21.021 1.00 95.88 71 ALA A O 1
ATOM 585 N N . ASP A 1 72 ? -21.166 -2.617 22.369 1.00 96.00 72 ASP A N 1
ATOM 586 C CA . ASP A 1 72 ? -20.964 -1.587 21.347 1.00 96.00 72 ASP A CA 1
ATOM 587 C C . ASP A 1 72 ? -19.492 -1.541 20.885 1.00 96.00 72 ASP A C 1
ATOM 589 O O . ASP A 1 72 ? -19.227 -1.556 19.681 1.00 96.00 72 ASP A O 1
ATOM 593 N N . ALA A 1 73 ? -18.527 -1.635 21.808 1.00 96.25 73 ALA A N 1
ATOM 594 C CA . ALA A 1 73 ? -17.105 -1.703 21.463 1.00 96.25 73 ALA A CA 1
ATOM 595 C C . ALA A 1 73 ? -16.698 -3.010 20.763 1.00 96.25 73 ALA A C 1
ATOM 597 O O . ALA A 1 73 ? -15.912 -2.966 19.818 1.00 96.25 73 ALA A O 1
ATOM 598 N N . GLU A 1 74 ? -17.231 -4.167 21.175 1.00 97.19 74 GLU A N 1
ATOM 599 C CA . GLU A 1 74 ? -16.998 -5.446 20.476 1.00 97.19 74 GLU A CA 1
ATOM 600 C C . GLU A 1 74 ? -17.509 -5.379 19.033 1.00 97.19 74 GLU A C 1
ATOM 602 O O . GLU A 1 74 ? -16.832 -5.805 18.096 1.00 97.19 74 GLU A O 1
ATOM 607 N N . LYS A 1 75 ? -18.688 -4.786 18.842 1.00 97.75 75 LYS A N 1
ATOM 608 C CA . LYS A 1 75 ? -19.292 -4.594 17.527 1.00 97.75 75 LYS A CA 1
ATOM 609 C C . LYS A 1 75 ? -18.493 -3.624 16.659 1.00 97.75 75 LYS A C 1
ATOM 611 O O . LYS A 1 75 ? -18.324 -3.890 15.469 1.00 97.75 75 LYS A O 1
ATOM 616 N N . ALA A 1 76 ? -18.017 -2.514 17.223 1.00 96.75 76 ALA A N 1
ATOM 617 C CA . ALA A 1 76 ? -17.173 -1.561 16.507 1.00 96.75 76 ALA A CA 1
ATOM 618 C C . ALA A 1 76 ? -15.833 -2.193 16.105 1.00 96.75 76 ALA A C 1
ATOM 620 O O . ALA A 1 76 ? -15.419 -2.051 14.956 1.00 96.75 76 ALA A O 1
ATOM 621 N N . ARG A 1 77 ? -15.222 -2.981 17.000 1.00 97.00 77 ARG A N 1
ATOM 622 C CA . ARG A 1 77 ? -14.019 -3.764 16.704 1.00 97.00 77 ARG A CA 1
ATOM 623 C C . ARG A 1 77 ? -14.230 -4.704 15.522 1.00 97.00 77 ARG A C 1
ATOM 625 O O . ARG A 1 77 ? -13.494 -4.611 14.552 1.00 97.00 77 ARG A O 1
ATOM 632 N N . THR A 1 78 ? -15.252 -5.563 15.572 1.00 97.69 78 THR A N 1
ATOM 633 C CA . THR A 1 78 ? -15.521 -6.520 14.485 1.00 97.69 78 THR A CA 1
ATOM 634 C C . THR A 1 78 ? -15.741 -5.813 13.150 1.00 97.69 78 THR A C 1
ATOM 636 O O . THR A 1 78 ? -15.196 -6.237 12.143 1.00 97.69 78 THR A O 1
ATOM 639 N N . ARG A 1 79 ? -16.474 -4.694 13.132 1.00 97.06 79 ARG A N 1
ATOM 640 C CA . ARG A 1 79 ? -16.667 -3.907 11.903 1.00 97.06 79 ARG A CA 1
ATOM 641 C C . ARG A 1 79 ? -15.370 -3.319 11.363 1.00 97.06 79 ARG A C 1
ATOM 643 O O . ARG A 1 79 ? -15.223 -3.216 10.149 1.00 97.06 79 ARG A O 1
ATOM 650 N N . PHE A 1 80 ? -14.479 -2.877 12.246 1.00 97.50 80 PHE A N 1
ATOM 651 C CA . PHE A 1 80 ? -13.187 -2.359 11.830 1.00 97.50 80 PHE A CA 1
ATOM 652 C C . PHE A 1 80 ? -12.297 -3.475 11.286 1.00 97.50 80 PHE A C 1
ATOM 654 O O . PHE A 1 80 ? -11.742 -3.305 10.207 1.00 97.50 80 PHE A O 1
ATOM 661 N N . ASP A 1 81 ? -12.240 -4.625 11.958 1.00 96.25 81 ASP A N 1
ATOM 662 C CA . ASP A 1 81 ? -11.509 -5.799 11.471 1.00 96.25 81 ASP A CA 1
ATOM 663 C C . ASP A 1 81 ? -12.029 -6.250 10.094 1.00 96.25 81 ASP A C 1
ATOM 665 O O . ASP A 1 81 ? -11.239 -6.398 9.165 1.00 96.25 81 ASP A O 1
ATOM 669 N N . ASP A 1 82 ? -13.352 -6.346 9.914 1.00 96.19 82 ASP A N 1
ATOM 670 C CA . ASP A 1 82 ? -13.967 -6.686 8.624 1.00 96.19 82 ASP A CA 1
ATOM 671 C C . ASP A 1 82 ? -13.596 -5.669 7.526 1.00 96.19 82 ASP A C 1
ATOM 673 O O . ASP A 1 82 ? -13.336 -6.037 6.377 1.00 96.19 82 ASP A O 1
ATOM 677 N N . ALA A 1 83 ? -13.575 -4.372 7.855 1.00 94.69 83 ALA A N 1
ATOM 678 C CA . ALA A 1 83 ? -13.173 -3.329 6.914 1.00 94.69 83 ALA A CA 1
ATOM 679 C C . ALA A 1 83 ? -11.680 -3.423 6.559 1.00 94.69 83 ALA A C 1
ATOM 681 O O . ALA A 1 83 ? -11.322 -3.247 5.393 1.00 94.69 83 ALA A O 1
ATOM 682 N N . LEU A 1 84 ? -10.821 -3.743 7.532 1.00 95.06 84 LEU A N 1
ATOM 683 C CA . LEU A 1 84 ? -9.389 -3.948 7.316 1.00 95.06 84 LEU A CA 1
ATOM 684 C C . LEU A 1 84 ? -9.097 -5.164 6.452 1.00 95.06 84 LEU A C 1
ATOM 686 O O . LEU A 1 84 ? -8.198 -5.090 5.620 1.00 95.06 84 LEU A O 1
ATOM 690 N N . ASP A 1 85 ? -9.834 -6.255 6.627 1.00 94.25 85 ASP A N 1
ATOM 691 C CA . ASP A 1 85 ? -9.645 -7.456 5.820 1.00 94.25 85 ASP A CA 1
ATOM 692 C C . ASP A 1 85 ? -10.047 -7.190 4.362 1.00 94.25 85 ASP A C 1
ATOM 694 O O . ASP A 1 85 ? -9.262 -7.451 3.451 1.00 94.25 85 ASP A O 1
ATOM 698 N N . ARG A 1 86 ? -11.194 -6.531 4.126 1.00 93.06 86 ARG A N 1
ATOM 699 C CA . ARG A 1 86 ? -11.604 -6.122 2.768 1.00 93.06 86 ARG A CA 1
ATOM 700 C C . ARG A 1 86 ? -10.609 -5.173 2.108 1.00 93.06 86 ARG A C 1
ATOM 702 O O . ARG A 1 86 ? -10.280 -5.349 0.936 1.00 93.06 86 ARG A O 1
ATOM 709 N N . ALA A 1 87 ? -10.154 -4.155 2.840 1.00 91.69 87 ALA A N 1
ATOM 710 C CA . ALA A 1 87 ? -9.147 -3.239 2.327 1.00 91.69 87 ALA A CA 1
ATOM 711 C C . ALA A 1 87 ? -7.848 -4.007 2.033 1.00 91.69 87 ALA A C 1
ATOM 713 O O . ALA A 1 87 ? -7.313 -3.903 0.935 1.00 91.69 87 ALA A O 1
ATOM 714 N N . GLY A 1 88 ? -7.376 -4.824 2.976 1.00 91.50 88 GLY A N 1
ATOM 715 C CA . GLY A 1 88 ? -6.162 -5.626 2.846 1.00 91.50 88 GLY A CA 1
ATOM 716 C C . GLY A 1 88 ? -6.149 -6.481 1.581 1.00 91.50 88 GLY A C 1
ATOM 717 O O . GLY A 1 88 ? -5.202 -6.381 0.800 1.00 91.50 88 GLY A O 1
ATOM 718 N N . ASP A 1 89 ? -7.222 -7.234 1.332 1.00 92.31 89 ASP A N 1
ATOM 719 C CA . ASP A 1 89 ? -7.365 -8.069 0.135 1.00 92.31 89 ASP A CA 1
ATOM 720 C C . ASP A 1 89 ? -7.267 -7.237 -1.157 1.00 92.31 89 ASP A C 1
ATOM 722 O O . ASP A 1 89 ? -6.532 -7.593 -2.085 1.00 92.31 89 ASP A O 1
ATOM 726 N N . GLN A 1 90 ? -7.955 -6.092 -1.218 1.00 90.88 90 GLN A N 1
ATOM 727 C CA . GLN A 1 90 ? -7.909 -5.207 -2.386 1.00 90.88 90 GLN A CA 1
ATOM 728 C C . GLN A 1 90 ? -6.504 -4.631 -2.613 1.00 90.88 90 GLN A C 1
ATOM 730 O O . GLN A 1 90 ? -6.001 -4.619 -3.739 1.00 90.88 90 GLN A O 1
ATOM 735 N N . TRP A 1 91 ? -5.834 -4.175 -1.556 1.00 90.44 91 TRP A N 1
ATOM 736 C CA . TRP A 1 91 ? -4.499 -3.587 -1.673 1.00 90.44 91 TRP A CA 1
ATOM 737 C C . TRP A 1 91 ? -3.430 -4.628 -2.023 1.00 90.44 91 TRP A C 1
ATOM 739 O O . TRP A 1 91 ? -2.490 -4.321 -2.763 1.00 90.44 91 TRP A O 1
ATOM 749 N N . GLU A 1 92 ? -3.583 -5.884 -1.595 1.00 90.19 92 GLU A N 1
ATOM 750 C CA . GLU A 1 92 ? -2.740 -6.982 -2.077 1.00 90.19 92 GLU A CA 1
ATOM 751 C C . GLU A 1 92 ? -2.904 -7.222 -3.582 1.00 90.19 92 GLU A C 1
ATOM 753 O O . GLU A 1 92 ? -1.900 -7.416 -4.283 1.00 90.19 92 GLU A O 1
ATOM 758 N N . LEU A 1 93 ? -4.137 -7.157 -4.098 1.00 91.81 93 LEU A N 1
ATOM 759 C CA . LEU A 1 93 ? -4.405 -7.254 -5.534 1.00 91.81 93 LEU A CA 1
ATOM 760 C C . LEU A 1 93 ? -3.756 -6.103 -6.305 1.00 91.81 93 LEU A C 1
ATOM 762 O O . LEU A 1 93 ? -3.066 -6.363 -7.294 1.00 91.81 93 LEU A O 1
ATOM 766 N N . LEU A 1 94 ? -3.894 -4.863 -5.827 1.00 91.94 94 LEU A N 1
ATOM 767 C CA . LEU A 1 94 ? -3.270 -3.685 -6.439 1.00 91.94 94 LEU A CA 1
ATOM 768 C C . LEU A 1 94 ? -1.746 -3.795 -6.459 1.00 91.94 94 LEU A C 1
ATOM 770 O O . LEU A 1 94 ? -1.111 -3.622 -7.502 1.00 91.94 94 LEU A O 1
ATOM 774 N N . ARG A 1 95 ? -1.135 -4.196 -5.339 1.00 90.94 95 ARG A N 1
ATOM 775 C CA . ARG A 1 95 ? 0.311 -4.453 -5.273 1.00 90.94 95 ARG A CA 1
ATOM 776 C C . ARG A 1 95 ? 0.745 -5.536 -6.251 1.00 90.94 95 ARG A C 1
ATOM 778 O O . ARG A 1 95 ? 1.802 -5.417 -6.872 1.00 90.94 95 ARG A O 1
ATOM 785 N N . ALA A 1 96 ? -0.021 -6.618 -6.360 1.00 91.56 96 ALA A N 1
ATOM 786 C CA . ALA A 1 96 ? 0.278 -7.690 -7.298 1.00 91.56 96 ALA A CA 1
ATOM 787 C C . ALA A 1 96 ? 0.147 -7.221 -8.755 1.00 91.56 96 ALA A C 1
ATOM 789 O O . ALA A 1 96 ? 0.999 -7.577 -9.569 1.00 91.56 96 ALA A O 1
ATOM 790 N N . GLY A 1 97 ? -0.873 -6.420 -9.071 1.00 93.44 97 GLY A N 1
ATOM 791 C CA . GLY A 1 97 ? -1.082 -5.800 -10.380 1.00 93.44 97 GLY A CA 1
ATOM 792 C C . GLY A 1 97 ? 0.092 -4.913 -10.777 1.00 93.44 97 GLY A C 1
ATOM 793 O O . GLY A 1 97 ? 0.775 -5.215 -11.756 1.00 93.44 97 GLY A O 1
ATOM 7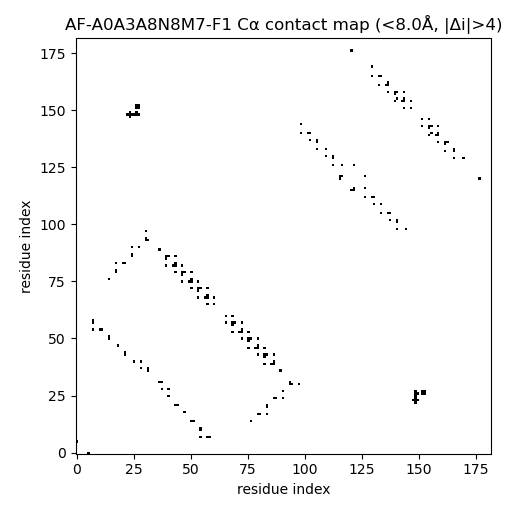94 N N . TYR A 1 98 ? 0.409 -3.928 -9.938 1.00 93.56 98 TYR A N 1
ATOM 795 C CA . TYR A 1 98 ? 1.540 -3.022 -10.128 1.00 93.56 98 TYR A CA 1
ATOM 796 C C . TYR A 1 98 ? 2.859 -3.777 -10.358 1.00 93.56 98 TYR A C 1
ATOM 798 O O . TYR A 1 98 ? 3.602 -3.493 -11.297 1.00 93.56 98 TYR A O 1
ATOM 806 N N . ARG A 1 99 ? 3.159 -4.806 -9.547 1.00 93.62 99 ARG A N 1
ATOM 807 C CA . ARG A 1 99 ? 4.383 -5.604 -9.746 1.00 93.62 99 ARG A CA 1
ATOM 808 C C . ARG A 1 99 ? 4.394 -6.327 -11.085 1.00 93.62 99 ARG A C 1
ATOM 810 O O . ARG A 1 99 ? 5.420 -6.320 -11.754 1.00 93.62 99 ARG A O 1
ATOM 817 N N . ARG A 1 100 ? 3.282 -6.955 -11.479 1.00 95.38 100 ARG A N 1
ATOM 818 C CA . ARG A 1 100 ? 3.191 -7.667 -12.764 1.00 95.38 100 ARG A CA 1
ATOM 819 C C . ARG A 1 100 ? 3.385 -6.718 -13.941 1.00 95.38 100 ARG A C 1
ATOM 821 O O . ARG A 1 100 ? 4.057 -7.093 -14.900 1.00 95.38 100 ARG A O 1
ATOM 828 N N . GLU A 1 101 ? 2.820 -5.516 -13.862 1.00 95.75 101 GLU A N 1
ATOM 829 C CA . GLU A 1 101 ? 3.009 -4.469 -14.865 1.00 95.75 101 GLU A CA 1
ATOM 830 C C . GLU A 1 101 ? 4.488 -4.086 -14.970 1.00 95.75 101 GLU A C 1
ATOM 832 O O . GLU A 1 101 ? 5.092 -4.227 -16.034 1.00 95.75 101 GLU A O 1
ATOM 837 N N . ARG A 1 102 ? 5.119 -3.734 -13.847 1.00 95.50 102 ARG A N 1
ATOM 838 C CA . ARG A 1 102 ? 6.547 -3.394 -13.789 1.00 95.50 102 ARG A CA 1
ATOM 839 C C . ARG A 1 102 ? 7.467 -4.532 -14.242 1.00 95.50 102 ARG A C 1
ATOM 841 O O . ARG A 1 102 ? 8.450 -4.306 -14.947 1.00 95.50 102 ARG A O 1
ATOM 848 N N . GLU A 1 103 ? 7.142 -5.780 -13.916 1.00 96.75 103 GLU A N 1
ATOM 849 C CA . GLU A 1 103 ? 7.853 -6.958 -14.429 1.00 96.75 103 GLU A CA 1
ATOM 850 C C . GLU A 1 103 ? 7.690 -7.122 -15.947 1.00 96.75 103 GLU A C 1
ATOM 852 O O . GLU A 1 103 ? 8.626 -7.547 -16.632 1.00 96.75 103 GLU A O 1
ATOM 857 N N . ALA A 1 104 ? 6.509 -6.831 -16.496 1.00 97.19 104 ALA A N 1
ATOM 858 C CA . ALA A 1 104 ? 6.267 -6.871 -17.934 1.00 97.19 104 ALA A CA 1
ATOM 859 C C . ALA A 1 104 ? 7.060 -5.777 -18.661 1.00 97.19 104 ALA A C 1
ATOM 861 O O . ALA A 1 104 ? 7.727 -6.081 -19.651 1.00 97.19 104 ALA A O 1
ATOM 862 N N . GLU A 1 105 ? 7.073 -4.554 -18.133 1.00 95.88 105 GLU A N 1
ATOM 863 C CA . GLU A 1 105 ? 7.867 -3.447 -18.670 1.00 95.88 105 GLU A CA 1
ATOM 864 C C . GLU A 1 105 ? 9.372 -3.751 -18.659 1.00 95.88 105 GLU A C 1
ATOM 866 O O . GLU A 1 105 ? 10.046 -3.587 -19.678 1.00 95.88 105 GLU A O 1
ATOM 871 N N . LEU A 1 106 ? 9.906 -4.274 -17.548 1.00 96.12 106 LEU A N 1
ATOM 872 C CA . LEU A 1 106 ? 11.316 -4.673 -17.457 1.00 96.12 106 LEU A CA 1
ATOM 873 C C . LEU A 1 106 ? 11.670 -5.789 -18.446 1.00 96.12 106 LEU A C 1
ATOM 875 O O . LEU A 1 106 ? 12.758 -5.786 -19.025 1.00 96.12 106 LEU A O 1
ATOM 879 N N . ARG A 1 107 ? 10.771 -6.762 -18.645 1.00 96.69 107 ARG A N 1
ATOM 880 C CA . ARG A 1 107 ? 10.961 -7.818 -19.653 1.00 96.69 107 ARG A CA 1
ATOM 881 C C . ARG A 1 107 ? 10.957 -7.248 -21.065 1.00 96.69 107 ARG A C 1
ATOM 883 O O . ARG A 1 107 ? 11.806 -7.637 -21.863 1.00 96.69 107 ARG A O 1
ATOM 890 N N . HIS A 1 108 ? 10.035 -6.334 -21.356 1.00 95.69 108 HIS A N 1
ATOM 891 C CA . HIS A 1 108 ? 9.955 -5.674 -22.652 1.00 95.69 108 HIS A CA 1
ATOM 892 C C . HIS A 1 108 ? 11.232 -4.882 -22.951 1.00 95.69 108 HIS A C 1
ATOM 894 O O . HIS A 1 108 ? 11.858 -5.106 -23.986 1.00 95.69 108 HIS A O 1
ATOM 900 N N . LEU A 1 109 ? 11.679 -4.040 -22.014 1.00 95.00 109 LEU A N 1
ATOM 901 C CA . LEU A 1 109 ? 12.916 -3.283 -22.176 1.00 95.00 109 LEU A CA 1
ATOM 902 C C . LEU A 1 109 ? 14.131 -4.210 -22.326 1.00 95.00 109 LEU A C 1
ATOM 904 O O . LEU A 1 109 ? 14.955 -4.003 -23.211 1.00 95.00 109 LEU A O 1
ATOM 908 N N . GLY A 1 110 ? 14.218 -5.279 -21.531 1.00 95.19 110 GLY A N 1
ATOM 909 C CA . GLY A 1 110 ? 15.279 -6.278 -21.677 1.00 95.19 110 GLY A CA 1
ATOM 910 C C . GLY A 1 110 ? 15.319 -6.931 -23.063 1.00 95.19 110 GLY A C 1
ATOM 911 O O . GLY A 1 110 ? 16.404 -7.159 -23.598 1.00 95.19 110 GLY A O 1
ATOM 912 N N . ALA A 1 111 ? 14.158 -7.190 -23.670 1.00 95.75 111 ALA A N 1
ATOM 913 C CA . ALA A 1 111 ? 14.077 -7.711 -25.032 1.00 95.75 111 ALA A CA 1
ATOM 914 C C . ALA A 1 111 ? 14.549 -6.687 -26.079 1.00 95.75 111 ALA A C 1
ATOM 916 O O . ALA A 1 111 ? 15.263 -7.064 -27.008 1.00 95.75 111 ALA A O 1
ATOM 917 N N . LEU A 1 112 ? 14.211 -5.401 -25.913 1.00 92.94 112 LEU A N 1
ATOM 918 C CA . LEU A 1 112 ? 14.706 -4.328 -26.784 1.00 92.94 112 LEU A CA 1
ATOM 919 C C . LEU A 1 112 ? 16.231 -4.198 -26.713 1.00 92.94 112 LEU A C 1
ATOM 921 O O . LEU A 1 112 ? 16.887 -4.153 -27.750 1.00 92.94 112 LEU A O 1
ATOM 925 N N . VAL A 1 113 ? 16.806 -4.227 -25.508 1.00 92.88 113 VAL A N 1
ATOM 926 C CA . VAL A 1 113 ? 18.265 -4.172 -25.321 1.00 92.88 113 VAL A CA 1
ATOM 927 C C . VAL A 1 113 ? 18.955 -5.359 -25.996 1.00 92.88 113 VAL A C 1
ATOM 929 O O . VAL A 1 113 ? 19.955 -5.170 -26.684 1.00 92.88 113 VAL A O 1
ATOM 932 N N . ALA A 1 114 ? 18.409 -6.571 -25.858 1.00 93.75 114 ALA A N 1
ATOM 933 C CA . ALA A 1 114 ? 18.949 -7.757 -26.523 1.00 93.75 114 ALA A CA 1
ATOM 934 C C . ALA A 1 114 ? 18.872 -7.654 -28.058 1.00 93.75 114 ALA A C 1
ATOM 936 O O . ALA A 1 114 ? 19.799 -8.071 -28.753 1.00 93.75 114 ALA A O 1
ATOM 937 N N . LEU A 1 115 ? 17.789 -7.079 -28.592 1.00 93.44 115 LEU A N 1
ATOM 938 C CA . LEU A 1 115 ? 17.640 -6.827 -30.024 1.00 93.44 115 LEU A CA 1
ATOM 939 C C . LEU A 1 115 ? 18.679 -5.818 -30.529 1.00 93.44 115 LEU A C 1
ATOM 941 O O . LEU A 1 115 ? 19.322 -6.067 -31.547 1.00 93.44 115 LEU A O 1
ATOM 945 N N . TRP A 1 116 ? 18.869 -4.702 -29.823 1.00 92.00 116 TRP A N 1
ATOM 946 C CA . TRP A 1 116 ? 19.853 -3.682 -30.190 1.00 92.00 116 TRP A CA 1
ATOM 947 C C . TRP A 1 116 ? 21.293 -4.190 -30.096 1.00 92.00 116 TRP A C 1
ATOM 949 O O . TRP A 1 116 ? 22.099 -3.895 -30.975 1.00 92.00 116 TRP A O 1
ATOM 959 N N . GLU A 1 117 ? 21.604 -5.004 -29.085 1.00 92.06 117 GLU A N 1
ATOM 960 C CA . GLU A 1 117 ? 22.894 -5.691 -28.965 1.00 92.06 117 GLU A CA 1
ATOM 961 C C . GLU A 1 117 ? 23.138 -6.627 -30.160 1.00 92.06 117 GLU A C 1
ATOM 963 O O . GLU A 1 117 ? 24.204 -6.583 -30.773 1.00 92.06 117 GLU A O 1
ATOM 968 N N . ALA A 1 118 ? 22.142 -7.435 -30.540 1.00 92.94 118 ALA A N 1
ATOM 969 C CA . ALA A 1 118 ? 22.247 -8.343 -31.683 1.00 92.94 118 ALA A CA 1
ATOM 970 C C . ALA A 1 118 ? 22.399 -7.599 -33.020 1.00 92.94 118 ALA A C 1
ATOM 972 O O . ALA A 1 118 ? 23.146 -8.039 -33.893 1.00 92.94 118 ALA A O 1
ATOM 973 N N . ALA A 1 119 ? 21.718 -6.461 -33.165 1.00 90.94 119 ALA A N 1
ATOM 974 C CA . ALA A 1 119 ? 21.826 -5.580 -34.322 1.00 90.94 119 ALA A CA 1
ATOM 975 C C . ALA A 1 119 ? 23.089 -4.693 -34.301 1.00 90.94 119 ALA A C 1
ATOM 977 O O . ALA A 1 119 ? 23.297 -3.931 -35.241 1.00 90.94 119 ALA A O 1
ATOM 978 N N . GLN A 1 120 ? 23.928 -4.797 -33.259 1.00 89.38 120 GLN A N 1
ATOM 979 C CA . GLN A 1 120 ? 25.135 -3.985 -33.050 1.00 89.38 120 GLN A CA 1
ATOM 980 C C . GLN A 1 120 ? 24.865 -2.470 -33.086 1.00 89.38 120 GLN A C 1
ATOM 982 O O . GLN A 1 120 ? 25.712 -1.690 -33.513 1.00 89.38 120 GLN A O 1
ATOM 987 N N . LEU A 1 121 ? 23.682 -2.059 -32.621 1.00 88.25 121 LEU A N 1
ATOM 988 C CA . LEU A 1 121 ? 23.253 -0.656 -32.562 1.00 88.25 121 LEU A CA 1
ATOM 989 C C . LEU A 1 121 ? 23.746 0.063 -31.304 1.00 88.25 121 LEU A C 1
ATOM 991 O O . LEU A 1 121 ? 23.558 1.260 -31.163 1.00 88.25 121 LEU A O 1
ATOM 995 N N . LEU A 1 122 ? 24.338 -0.671 -30.367 1.00 88.94 122 LEU A N 1
ATOM 996 C CA . LEU A 1 122 ? 24.889 -0.125 -29.139 1.00 88.94 122 LEU A CA 1
ATOM 997 C C . LEU A 1 122 ? 26.352 -0.524 -29.021 1.00 88.94 122 LEU A C 1
ATOM 999 O O . LEU A 1 122 ? 26.744 -1.651 -29.341 1.00 88.94 122 LEU A O 1
ATOM 1003 N N . SER A 1 123 ? 27.155 0.386 -28.490 1.00 90.81 123 SER A N 1
ATOM 1004 C CA . SER A 1 123 ? 28.489 0.063 -28.019 1.00 90.81 123 SER A CA 1
ATOM 1005 C C . SER A 1 123 ? 28.419 -0.949 -26.875 1.00 90.81 123 SER A C 1
ATOM 1007 O O . SER A 1 123 ? 27.450 -1.044 -26.117 1.00 90.81 123 SER A O 1
ATOM 1009 N N . ARG A 1 124 ? 29.515 -1.686 -26.689 1.00 91.62 124 ARG A N 1
ATOM 1010 C CA . ARG A 1 124 ? 29.644 -2.631 -25.575 1.00 91.62 124 ARG A CA 1
ATOM 1011 C C . ARG A 1 124 ? 29.416 -1.965 -24.213 1.00 91.62 124 ARG A C 1
ATOM 1013 O O . ARG A 1 124 ? 28.820 -2.580 -23.334 1.00 91.62 124 ARG A O 1
ATOM 1020 N N . HIS A 1 125 ? 29.882 -0.728 -24.047 1.00 92.69 125 HIS A N 1
ATOM 1021 C CA . HIS A 1 125 ? 29.717 0.015 -22.801 1.00 92.69 125 HIS A CA 1
ATOM 1022 C C . HIS A 1 125 ? 28.242 0.333 -22.520 1.00 92.69 125 HIS A C 1
ATOM 1024 O O . HIS A 1 125 ? 27.773 0.120 -21.405 1.00 92.69 125 HIS A O 1
ATOM 1030 N N . GLU A 1 126 ? 27.496 0.771 -23.535 1.00 92.50 126 GLU A N 1
ATOM 1031 C CA . GLU A 1 126 ? 26.062 1.068 -23.416 1.00 92.50 126 GLU A CA 1
ATOM 1032 C C . GLU A 1 126 ? 25.249 -0.192 -23.109 1.00 92.50 126 GLU A C 1
ATOM 1034 O O . GLU A 1 126 ? 24.383 -0.175 -22.236 1.00 92.50 126 GLU A O 1
ATOM 1039 N N . VAL A 1 127 ? 25.572 -1.317 -23.756 1.00 92.94 127 VAL A N 1
ATOM 1040 C CA . VAL A 1 127 ? 24.949 -2.614 -23.450 1.00 92.94 127 VAL A CA 1
ATOM 1041 C C . VAL A 1 127 ? 25.201 -3.021 -21.996 1.00 92.94 127 VAL A C 1
ATOM 1043 O O . VAL A 1 127 ? 24.273 -3.448 -21.308 1.00 92.94 127 VAL A O 1
ATOM 1046 N N . GLU A 1 128 ? 26.438 -2.898 -21.507 1.00 94.12 128 GLU A N 1
ATOM 1047 C CA . GLU A 1 128 ? 26.784 -3.222 -20.117 1.00 94.12 128 GLU A CA 1
ATOM 1048 C C . GLU A 1 128 ? 26.047 -2.310 -19.120 1.00 94.12 128 GLU A C 1
ATOM 1050 O O . GLU A 1 128 ? 25.513 -2.801 -18.121 1.00 94.12 128 GLU A O 1
ATOM 1055 N N . LEU A 1 129 ? 25.946 -1.010 -19.416 1.00 93.88 129 LEU A N 1
ATOM 1056 C CA . LEU A 1 129 ? 25.213 -0.041 -18.600 1.00 93.88 129 LEU A CA 1
ATOM 1057 C C . LEU A 1 129 ? 23.718 -0.381 -18.521 1.00 93.88 129 LEU A C 1
ATOM 1059 O O . LEU A 1 129 ? 23.166 -0.459 -17.422 1.00 93.88 129 LEU A O 1
ATOM 1063 N N . LEU A 1 130 ? 23.073 -0.656 -19.658 1.00 94.94 130 LEU A N 1
ATOM 1064 C CA . LEU A 1 130 ? 21.650 -1.006 -19.701 1.00 94.94 130 LEU A CA 1
ATOM 1065 C C . LEU A 1 130 ? 21.365 -2.351 -19.024 1.00 94.94 130 LEU A C 1
ATOM 1067 O O . LEU A 1 130 ? 20.394 -2.472 -18.275 1.00 94.94 130 LEU A O 1
ATOM 1071 N N . LYS A 1 131 ? 22.225 -3.360 -19.220 1.00 95.38 131 LYS A N 1
ATOM 1072 C CA . LYS A 1 131 ? 22.102 -4.657 -18.532 1.00 95.38 131 LYS A CA 1
ATOM 1073 C C . LYS A 1 131 ? 22.215 -4.509 -17.017 1.00 95.38 131 LYS A C 1
ATOM 1075 O O . LYS A 1 131 ? 21.436 -5.133 -16.296 1.00 95.38 131 LYS A O 1
ATOM 1080 N N . ARG A 1 132 ? 23.139 -3.672 -16.537 1.00 96.00 132 ARG A N 1
ATOM 1081 C CA . ARG A 1 132 ? 23.276 -3.373 -15.108 1.00 96.00 132 ARG A CA 1
ATOM 1082 C C . ARG A 1 132 ? 22.042 -2.653 -14.567 1.00 96.00 132 ARG A C 1
ATOM 1084 O O . ARG A 1 132 ? 21.480 -3.112 -13.581 1.00 96.00 132 ARG A O 1
ATOM 1091 N N . GLY A 1 133 ? 21.560 -1.614 -15.249 1.00 95.81 133 GLY A N 1
ATOM 1092 C CA . GLY A 1 133 ? 20.345 -0.902 -14.840 1.00 95.81 133 GLY A CA 1
ATOM 1093 C C . GLY A 1 133 ? 19.108 -1.808 -14.789 1.00 95.81 133 GLY A C 1
ATOM 1094 O O . GLY A 1 133 ? 18.338 -1.755 -13.832 1.00 95.81 133 GLY A O 1
ATOM 1095 N N . LEU A 1 134 ? 18.948 -2.716 -15.760 1.00 96.62 134 LEU A N 1
ATOM 1096 C CA . LEU A 1 134 ? 17.890 -3.736 -15.749 1.00 96.62 134 LEU A CA 1
ATOM 1097 C C . LEU A 1 134 ? 18.009 -4.697 -14.558 1.00 96.62 134 LEU A C 1
ATOM 1099 O O . LEU A 1 134 ? 16.994 -5.103 -13.986 1.00 96.62 134 LEU A O 1
ATOM 1103 N N . GLN A 1 135 ? 19.232 -5.091 -14.196 1.00 96.94 135 GLN A N 1
ATOM 1104 C CA . GLN A 1 135 ? 19.485 -5.946 -13.039 1.00 96.94 135 GLN A CA 1
ATOM 1105 C C . GLN A 1 135 ? 19.164 -5.221 -11.726 1.00 96.94 135 GLN A C 1
ATOM 1107 O O . GLN A 1 135 ? 18.480 -5.797 -10.878 1.00 96.94 135 GLN A O 1
ATOM 1112 N N . ASP A 1 136 ? 19.603 -3.971 -11.585 1.00 96.75 136 ASP A N 1
ATOM 1113 C CA . ASP A 1 136 ? 19.372 -3.149 -10.397 1.00 96.75 136 ASP A CA 1
ATOM 1114 C C . ASP A 1 136 ? 17.866 -2.893 -10.203 1.00 96.75 136 ASP A C 1
ATOM 1116 O O . ASP A 1 136 ? 17.316 -3.189 -9.139 1.00 96.75 136 ASP A O 1
ATOM 1120 N N . ALA A 1 137 ? 17.153 -2.489 -11.263 1.00 96.81 137 ALA A N 1
ATOM 1121 C CA . ALA A 1 137 ? 15.703 -2.291 -11.230 1.00 96.81 137 ALA A CA 1
ATOM 1122 C C . ALA A 1 137 ? 14.936 -3.580 -10.878 1.00 96.81 137 ALA A C 1
ATOM 1124 O O . ALA A 1 137 ? 13.976 -3.548 -10.106 1.00 96.81 137 ALA A O 1
ATOM 1125 N N . ARG A 1 138 ? 15.373 -4.744 -11.385 1.00 96.12 138 ARG A N 1
ATOM 1126 C CA . ARG A 1 138 ? 14.784 -6.043 -11.013 1.00 96.12 138 ARG A CA 1
ATOM 1127 C C . ARG A 1 138 ? 15.029 -6.380 -9.541 1.00 96.12 138 ARG A C 1
ATOM 1129 O O . ARG A 1 138 ? 14.135 -6.915 -8.887 1.00 96.12 138 ARG A O 1
ATOM 1136 N N . GLY A 1 139 ? 16.215 -6.072 -9.018 1.00 96.75 139 GLY A N 1
ATOM 1137 C CA . GLY A 1 139 ? 16.537 -6.234 -7.600 1.00 96.75 139 GLY A CA 1
ATOM 1138 C C . GLY A 1 139 ? 15.617 -5.403 -6.704 1.00 96.75 139 GLY A C 1
ATOM 1139 O O . GLY A 1 139 ? 15.048 -5.934 -5.748 1.00 96.75 139 GLY A O 1
ATOM 1140 N N . LEU A 1 140 ? 15.400 -4.135 -7.060 1.00 97.06 140 LEU A N 1
ATOM 1141 C CA . LEU A 1 140 ? 14.495 -3.236 -6.338 1.00 97.06 140 LEU A CA 1
ATOM 1142 C C . LEU A 1 140 ? 13.035 -3.690 -6.423 1.00 97.06 140 LEU A C 1
ATOM 1144 O O . LEU A 1 140 ? 12.339 -3.684 -5.411 1.00 97.06 140 LEU A O 1
ATOM 1148 N N . LEU A 1 141 ? 12.578 -4.180 -7.579 1.00 95.62 141 LEU A N 1
ATOM 1149 C CA . LEU A 1 141 ? 11.217 -4.706 -7.719 1.00 95.62 141 LEU A CA 1
ATOM 1150 C C . LEU A 1 141 ? 10.978 -5.948 -6.841 1.00 95.62 141 LEU A C 1
ATOM 1152 O O . LEU A 1 141 ? 9.924 -6.091 -6.218 1.00 95.62 141 LEU A O 1
ATOM 1156 N N . MET A 1 142 ? 11.983 -6.822 -6.728 1.00 94.44 142 MET A N 1
ATOM 1157 C CA . MET A 1 142 ? 11.949 -7.962 -5.804 1.00 94.44 142 MET A CA 1
ATOM 1158 C C . MET A 1 142 ? 11.932 -7.520 -4.338 1.00 94.44 142 MET A C 1
ATOM 1160 O O . MET A 1 142 ? 11.248 -8.143 -3.523 1.00 94.44 142 MET A O 1
ATOM 1164 N N . HIS A 1 143 ? 12.675 -6.464 -3.993 1.00 93.94 143 HIS A N 1
ATOM 1165 C CA . HIS A 1 143 ? 12.655 -5.877 -2.655 1.00 93.94 143 HIS A CA 1
ATOM 1166 C C . HIS A 1 143 ? 11.274 -5.293 -2.329 1.00 93.94 143 HIS A C 1
ATOM 1168 O O . HIS A 1 143 ? 10.684 -5.666 -1.317 1.00 93.94 143 HIS A O 1
ATOM 1174 N N . LEU A 1 144 ? 10.702 -4.503 -3.241 1.00 92.62 144 LEU A N 1
ATOM 1175 C CA . LEU A 1 144 ? 9.354 -3.942 -3.137 1.00 92.62 144 LEU A CA 1
ATOM 1176 C C . LEU A 1 144 ? 8.276 -5.016 -2.913 1.00 92.62 144 LEU A C 1
ATOM 1178 O O . LEU A 1 144 ? 7.320 -4.813 -2.160 1.00 92.62 144 LEU A O 1
ATOM 1182 N N . GLY A 1 145 ? 8.436 -6.190 -3.530 1.00 88.81 145 GLY A N 1
ATOM 1183 C CA . GLY A 1 145 ? 7.556 -7.339 -3.314 1.00 88.81 145 GLY A CA 1
ATOM 1184 C C . GLY A 1 145 ? 7.513 -7.854 -1.874 1.00 88.81 145 GLY A C 1
ATOM 1185 O O . GLY A 1 145 ? 6.511 -8.450 -1.494 1.00 88.81 145 GLY A O 1
ATOM 1186 N N . ARG A 1 146 ? 8.553 -7.598 -1.073 1.00 90.56 146 ARG A N 1
ATOM 1187 C CA . ARG A 1 146 ? 8.680 -8.045 0.325 1.00 90.56 146 ARG A CA 1
ATOM 1188 C C . ARG A 1 146 ? 8.468 -6.926 1.347 1.00 90.56 146 ARG A C 1
ATOM 1190 O O . ARG A 1 146 ? 8.434 -7.206 2.541 1.00 90.56 146 ARG A O 1
ATOM 1197 N N . SER A 1 147 ? 8.369 -5.677 0.901 1.00 89.44 147 S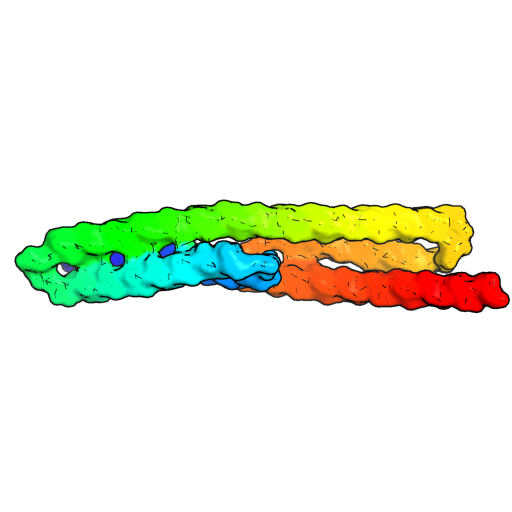ER A N 1
ATOM 1198 C CA . SER A 1 147 ? 8.192 -4.518 1.778 1.00 89.44 147 SER A CA 1
ATOM 1199 C C . SER A 1 147 ? 6.725 -4.326 2.172 1.00 89.44 147 SER A C 1
ATOM 1201 O O . SER A 1 147 ? 5.820 -4.664 1.409 1.00 89.44 147 SER A O 1
ATOM 1203 N N . HIS A 1 148 ? 6.489 -3.766 3.359 1.00 85.19 148 HIS A N 1
ATOM 1204 C CA . HIS A 1 148 ? 5.160 -3.471 3.908 1.00 85.19 148 HIS A CA 1
ATOM 1205 C C . HIS A 1 148 ? 5.177 -2.116 4.636 1.00 85.19 148 HIS A C 1
ATOM 1207 O O . HIS A 1 148 ? 6.247 -1.634 5.018 1.00 85.19 148 HIS A O 1
ATOM 1213 N N . GLY A 1 149 ? 4.005 -1.497 4.806 1.00 84.19 149 GLY A N 1
ATOM 1214 C CA . GLY A 1 149 ? 3.853 -0.202 5.477 1.00 84.19 149 GLY A CA 1
ATOM 1215 C C . GLY A 1 149 ? 4.780 0.887 4.929 1.00 84.19 149 GLY A C 1
ATOM 1216 O O . GLY A 1 149 ? 4.998 0.972 3.725 1.00 84.19 149 GLY A O 1
ATOM 1217 N N . ALA A 1 150 ? 5.381 1.695 5.806 1.00 83.75 150 ALA A N 1
ATOM 1218 C CA . ALA A 1 150 ? 6.275 2.787 5.398 1.00 83.75 150 ALA A CA 1
ATOM 1219 C C . ALA A 1 150 ? 7.496 2.320 4.573 1.00 83.75 150 ALA A C 1
ATOM 1221 O O . ALA A 1 150 ? 7.960 3.030 3.683 1.00 83.75 150 ALA A O 1
ATOM 1222 N N . ALA A 1 151 ? 7.997 1.102 4.818 1.00 88.44 151 ALA A N 1
ATOM 1223 C CA . ALA A 1 151 ? 9.094 0.536 4.030 1.00 88.44 151 ALA A CA 1
ATOM 1224 C C . ALA A 1 151 ? 8.671 0.221 2.587 1.00 88.44 151 ALA A C 1
ATOM 1226 O O . ALA A 1 151 ? 9.507 0.198 1.685 1.00 88.44 151 ALA A O 1
ATOM 1227 N N . TRP A 1 152 ? 7.379 -0.029 2.355 1.00 89.69 152 TRP A N 1
ATOM 1228 C CA . TRP A 1 152 ? 6.845 -0.224 1.012 1.00 89.69 152 TRP A CA 1
ATOM 1229 C C . TRP A 1 152 ? 6.892 1.070 0.198 1.00 89.69 152 TRP A C 1
ATOM 1231 O O . TRP A 1 152 ? 7.337 1.039 -0.948 1.00 89.69 152 TRP A O 1
ATOM 1241 N N . THR A 1 153 ? 6.514 2.202 0.798 1.00 88.19 153 THR A N 1
ATOM 1242 C CA . THR A 1 153 ? 6.543 3.516 0.139 1.00 88.19 153 THR A CA 1
ATOM 1243 C C . THR A 1 153 ? 7.953 3.861 -0.336 1.00 88.19 153 THR A C 1
ATOM 1245 O O . THR A 1 153 ? 8.144 4.121 -1.521 1.00 88.19 153 THR A O 1
ATOM 1248 N N . HIS A 1 154 ? 8.956 3.743 0.538 1.00 90.94 154 HIS A N 1
ATOM 1249 C CA . HIS A 1 154 ? 10.351 3.997 0.163 1.00 90.94 154 HIS A CA 1
ATOM 1250 C C . HIS A 1 154 ? 10.869 3.027 -0.902 1.00 90.94 154 HIS A C 1
ATOM 1252 O O . HIS A 1 154 ? 11.456 3.453 -1.891 1.00 90.94 154 HIS A O 1
ATOM 1258 N N . ALA A 1 155 ? 10.585 1.726 -0.769 1.00 93.12 155 ALA A N 1
ATOM 1259 C CA . ALA A 1 155 ? 10.991 0.752 -1.781 1.00 93.12 155 ALA A CA 1
ATOM 1260 C C . ALA A 1 155 ? 10.364 1.043 -3.158 1.00 93.12 155 ALA A C 1
ATOM 1262 O O . ALA A 1 155 ? 10.983 0.772 -4.189 1.00 93.12 155 ALA A O 1
ATOM 1263 N N . ARG A 1 156 ? 9.142 1.595 -3.193 1.00 93.62 156 ARG A N 1
ATOM 1264 C CA . ARG A 1 156 ? 8.493 2.018 -4.438 1.00 93.62 156 ARG A CA 1
ATOM 1265 C C . ARG A 1 156 ? 9.176 3.250 -5.013 1.00 93.62 156 ARG A C 1
ATOM 1267 O O . ARG A 1 156 ? 9.419 3.277 -6.213 1.00 93.62 156 ARG A O 1
ATOM 1274 N N . GLU A 1 157 ? 9.475 4.248 -4.190 1.00 93.81 157 GLU A N 1
ATOM 1275 C CA . GLU A 1 157 ? 10.177 5.462 -4.618 1.00 93.81 157 GLU A CA 1
ATOM 1276 C C . GLU A 1 157 ? 11.544 5.135 -5.229 1.00 93.81 157 GLU A C 1
ATOM 1278 O O . GLU A 1 157 ? 11.840 5.596 -6.334 1.00 93.81 157 GLU A O 1
ATOM 1283 N N . ASP A 1 158 ? 12.327 4.279 -4.569 1.00 95.12 158 ASP A N 1
ATOM 1284 C CA . ASP A 1 158 ? 13.638 3.822 -5.044 1.00 95.12 158 ASP A CA 1
ATOM 1285 C C . ASP A 1 158 ? 13.530 3.079 -6.382 1.00 95.12 158 ASP A C 1
ATOM 1287 O O . ASP A 1 158 ? 14.306 3.320 -7.318 1.00 95.12 158 ASP A O 1
ATOM 1291 N N . TYR A 1 159 ? 12.540 2.185 -6.490 1.00 96.50 159 TYR A N 1
ATOM 1292 C CA . TYR A 1 159 ? 12.255 1.476 -7.730 1.00 96.50 159 TYR A CA 1
ATOM 1293 C C . TYR A 1 159 ? 11.871 2.450 -8.853 1.00 96.50 159 TYR A C 1
ATOM 1295 O O . TYR A 1 159 ? 12.461 2.399 -9.930 1.00 96.50 159 TYR A O 1
ATOM 1303 N N . GLU A 1 160 ? 10.922 3.358 -8.613 1.00 95.44 160 GLU A N 1
ATOM 1304 C CA . GLU A 1 160 ? 10.431 4.309 -9.616 1.00 95.44 160 GLU A CA 1
ATOM 1305 C C . GLU A 1 160 ? 11.506 5.311 -10.050 1.00 95.44 160 GLU A C 1
ATOM 1307 O O . GLU A 1 160 ? 11.546 5.706 -11.214 1.00 95.44 160 GLU A O 1
ATOM 1312 N N . ALA A 1 161 ? 12.392 5.725 -9.142 1.00 96.31 161 ALA A N 1
ATOM 1313 C CA . ALA A 1 161 ? 13.543 6.558 -9.478 1.00 96.31 161 ALA A CA 1
ATOM 1314 C C . ALA A 1 161 ? 14.498 5.817 -10.420 1.00 96.31 161 ALA A C 1
ATOM 1316 O O . ALA A 1 161 ? 14.772 6.294 -11.520 1.00 96.31 161 ALA A O 1
ATOM 1317 N N . THR A 1 162 ? 14.903 4.602 -10.043 1.00 95.62 162 THR A N 1
ATOM 1318 C CA . THR A 1 162 ? 15.787 3.760 -10.863 1.00 95.62 162 THR A CA 1
ATOM 1319 C C . THR A 1 162 ? 15.158 3.431 -12.218 1.00 95.62 162 THR A C 1
ATOM 1321 O O . THR A 1 162 ? 15.833 3.432 -13.248 1.00 95.62 162 THR A O 1
ATOM 1324 N N . TRP A 1 163 ? 13.849 3.170 -12.242 1.00 95.88 163 TRP A N 1
ATOM 1325 C CA . TRP A 1 163 ? 13.103 2.889 -13.463 1.00 95.88 163 TRP A CA 1
ATOM 1326 C C . TRP A 1 163 ? 13.046 4.097 -14.401 1.00 95.88 163 TRP A C 1
ATOM 1328 O O . TRP A 1 163 ? 13.305 3.956 -15.599 1.00 95.88 163 TRP A O 1
ATOM 1338 N N . ARG A 1 164 ? 12.766 5.295 -13.870 1.00 95.25 164 ARG A N 1
ATOM 1339 C CA . ARG A 1 164 ? 12.790 6.545 -14.644 1.00 95.25 164 ARG A CA 1
ATOM 1340 C C . ARG A 1 164 ? 14.169 6.824 -15.224 1.00 95.25 164 ARG A C 1
ATOM 1342 O O . ARG A 1 164 ? 14.257 7.129 -16.412 1.00 95.25 164 ARG A O 1
ATOM 1349 N N . ASP A 1 165 ? 15.222 6.658 -14.431 1.00 93.75 165 ASP A N 1
ATOM 1350 C CA . ASP A 1 165 ? 16.594 6.873 -14.890 1.00 93.75 165 ASP A CA 1
ATOM 1351 C C . ASP A 1 165 ? 16.960 5.891 -16.006 1.00 93.75 165 ASP A C 1
ATOM 1353 O O . ASP A 1 165 ? 17.474 6.301 -17.049 1.00 93.75 165 ASP A O 1
ATOM 1357 N N . LEU A 1 166 ? 16.627 4.607 -15.850 1.00 94.19 166 LEU A N 1
ATOM 1358 C CA . LEU A 1 166 ? 16.859 3.592 -16.879 1.00 94.19 166 LEU A CA 1
ATOM 1359 C C . LEU A 1 166 ? 16.106 3.909 -18.179 1.00 94.19 166 LEU A C 1
ATOM 1361 O O . LEU A 1 166 ? 16.675 3.804 -19.271 1.00 94.19 166 LEU A O 1
ATOM 1365 N N . ARG A 1 167 ? 14.840 4.330 -18.083 1.00 93.31 167 ARG A N 1
ATOM 1366 C CA . ARG A 1 167 ? 14.048 4.747 -19.248 1.00 93.31 167 ARG A CA 1
ATOM 1367 C C . ARG A 1 167 ? 14.625 5.984 -19.928 1.00 93.31 167 ARG A C 1
ATOM 1369 O O . ARG A 1 167 ? 14.670 6.012 -21.154 1.00 93.31 167 ARG A O 1
ATOM 1376 N N . ALA A 1 168 ? 15.075 6.975 -19.162 1.00 90.94 168 ALA A N 1
ATOM 1377 C CA . ALA A 1 168 ? 15.679 8.189 -19.703 1.00 90.94 168 ALA A CA 1
ATOM 1378 C C . ALA A 1 168 ? 16.972 7.880 -20.473 1.00 90.94 168 ALA A C 1
ATOM 1380 O O . ALA A 1 168 ? 17.127 8.326 -21.608 1.00 90.94 168 ALA A O 1
ATOM 1381 N N . HIS A 1 169 ? 17.851 7.041 -19.912 1.00 87.88 169 HIS A N 1
ATOM 1382 C CA . HIS A 1 169 ? 19.065 6.591 -20.604 1.00 87.88 169 HIS A CA 1
ATOM 1383 C C . HIS A 1 169 ? 18.732 5.808 -21.878 1.00 87.88 169 HIS A C 1
ATOM 1385 O O . HIS A 1 169 ? 19.331 6.037 -22.922 1.00 87.88 169 HIS A O 1
ATOM 1391 N N . THR A 1 170 ? 17.737 4.920 -21.814 1.00 87.25 170 THR A N 1
ATOM 1392 C CA . THR A 1 170 ? 17.269 4.158 -22.980 1.00 87.25 170 THR A CA 1
ATOM 1393 C C . THR A 1 170 ? 16.773 5.083 -24.095 1.00 87.25 170 THR A C 1
ATOM 1395 O O . THR A 1 170 ? 17.111 4.874 -25.257 1.00 87.25 170 THR A O 1
ATOM 1398 N N . HIS A 1 171 ? 15.979 6.101 -23.753 1.00 85.75 171 HIS A N 1
ATOM 1399 C CA . HIS A 1 171 ? 15.445 7.058 -24.722 1.00 85.75 171 HIS A CA 1
ATOM 1400 C C . HIS A 1 171 ? 16.561 7.869 -25.382 1.00 85.75 171 HIS A C 1
ATOM 1402 O O . HIS A 1 171 ? 16.595 7.975 -26.601 1.00 85.75 171 HIS A O 1
ATOM 1408 N N . HIS A 1 172 ? 17.513 8.371 -24.590 1.00 83.69 172 HIS A N 1
ATOM 1409 C CA . HIS A 1 172 ? 18.644 9.132 -25.114 1.00 83.69 172 HIS A CA 1
ATOM 1410 C C . HIS A 1 172 ? 19.485 8.307 -26.099 1.00 83.69 172 HIS A C 1
ATOM 1412 O O . HIS A 1 172 ? 19.789 8.778 -27.190 1.00 83.69 172 HIS A O 1
ATOM 1418 N N . LEU A 1 173 ? 19.773 7.045 -25.762 1.00 81.25 173 LEU A N 1
ATOM 1419 C CA . LEU A 1 173 ? 20.507 6.133 -26.642 1.00 81.25 173 LEU A CA 1
ATOM 1420 C C . LEU A 1 173 ? 19.730 5.780 -27.915 1.00 81.25 173 LEU A C 1
ATOM 1422 O O . LEU A 1 173 ? 20.333 5.525 -28.955 1.00 81.25 173 LEU A O 1
ATOM 1426 N N . HIS A 1 174 ? 18.400 5.735 -27.852 1.00 74.44 174 HIS A N 1
ATOM 1427 C CA . HIS A 1 174 ? 17.578 5.518 -29.037 1.00 74.44 174 HIS A CA 1
ATOM 1428 C C . HIS A 1 174 ? 17.618 6.728 -29.979 1.00 74.44 174 HIS A C 1
ATOM 1430 O O . HIS A 1 174 ? 17.833 6.553 -31.178 1.00 74.44 174 HIS A O 1
ATOM 1436 N N . ASP A 1 175 ? 17.474 7.937 -29.435 1.00 77.38 175 ASP A N 1
ATOM 1437 C CA . ASP A 1 175 ? 17.501 9.181 -30.208 1.00 77.38 175 ASP A CA 1
ATOM 1438 C C . ASP A 1 175 ? 18.868 9.414 -30.868 1.00 77.38 175 ASP A C 1
ATOM 1440 O O . ASP A 1 175 ? 18.933 9.722 -32.060 1.00 77.38 175 ASP A O 1
ATOM 1444 N N . ASP A 1 176 ? 19.964 9.190 -30.136 1.00 71.00 176 ASP A N 1
ATOM 1445 C CA . ASP A 1 176 ? 21.331 9.344 -30.652 1.00 71.00 176 ASP A CA 1
ATOM 1446 C C . ASP A 1 176 ? 21.630 8.341 -31.785 1.00 71.00 176 ASP A C 1
ATOM 1448 O O . ASP A 1 176 ? 22.279 8.666 -32.787 1.00 71.00 176 ASP A O 1
ATOM 1452 N N . ASN A 1 177 ? 21.096 7.121 -31.681 1.00 65.69 177 ASN A N 1
ATOM 1453 C CA . ASN A 1 177 ? 21.222 6.116 -32.733 1.00 65.69 177 ASN A CA 1
ATOM 1454 C C . ASN A 1 177 ? 20.374 6.431 -33.969 1.00 65.69 177 ASN A C 1
ATOM 1456 O O . ASN A 1 177 ? 20.813 6.185 -35.089 1.00 65.69 177 ASN A O 1
ATOM 1460 N N . LEU A 1 178 ? 19.180 7.004 -33.804 1.00 62.38 178 LEU A N 1
ATOM 1461 C CA . LEU A 1 178 ? 18.380 7.460 -34.943 1.00 62.38 178 LEU A CA 1
ATOM 1462 C C . LEU A 1 178 ? 19.026 8.658 -35.652 1.00 62.38 178 LEU A C 1
ATOM 1464 O O . LEU A 1 178 ? 19.024 8.704 -36.880 1.00 62.38 178 LEU A O 1
ATOM 1468 N N . ALA A 1 179 ? 19.622 9.587 -34.901 1.00 62.31 179 ALA A N 1
ATOM 1469 C CA . ALA A 1 179 ? 20.311 10.752 -35.454 1.00 62.31 179 ALA A CA 1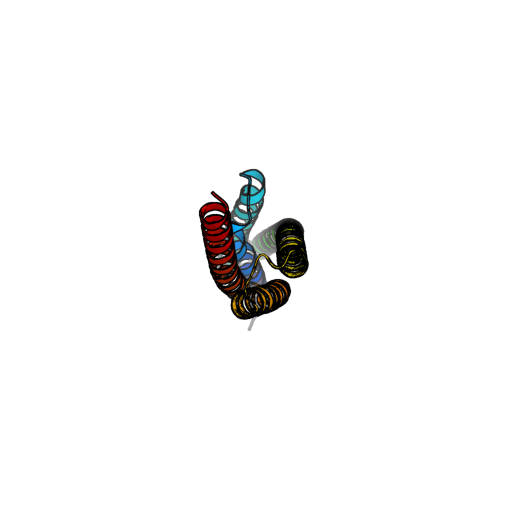
ATOM 1470 C C . ALA A 1 179 ? 21.610 10.395 -36.198 1.00 62.31 179 ALA A C 1
ATOM 1472 O O . ALA A 1 179 ? 21.991 11.087 -37.137 1.00 62.31 179 ALA A O 1
ATOM 1473 N N . SER A 1 180 ? 22.294 9.316 -35.810 1.00 58.16 180 SER A N 1
ATOM 1474 C CA . SER A 1 180 ? 23.505 8.846 -36.505 1.00 58.16 180 SER A CA 1
ATOM 1475 C C . SER A 1 180 ? 23.224 8.056 -37.792 1.00 58.16 180 SER A C 1
ATOM 1477 O O . SER A 1 180 ? 24.145 7.816 -38.575 1.00 58.16 180 SER A O 1
ATOM 1479 N N . LEU A 1 181 ? 21.963 7.678 -38.032 1.00 55.44 181 LEU A N 1
ATOM 1480 C CA . LEU A 1 181 ? 21.505 6.966 -39.230 1.00 55.44 181 LEU A CA 1
ATOM 1481 C C . LEU A 1 181 ? 20.824 7.879 -40.274 1.00 55.44 181 LEU A C 1
ATOM 1483 O O . LEU A 1 181 ? 20.506 7.392 -41.362 1.00 55.44 181 LEU A O 1
ATOM 1487 N N . SER A 1 182 ? 20.592 9.162 -39.960 1.00 50.22 182 SER A N 1
ATOM 1488 C CA . SER A 1 182 ? 20.003 10.180 -40.856 1.00 50.22 182 SER A CA 1
ATOM 1489 C C . SER A 1 182 ? 21.055 11.065 -41.515 1.00 50.22 182 SER A C 1
ATOM 1491 O O . SER A 1 182 ? 20.928 11.321 -42.732 1.00 50.22 182 SER A O 1
#

Sequence (182 aa):
MTERDAYIQTMEAEQRAATARFLEIEAQAGLAESEDELDLLFDARERSDDFHREVQALRHADHQDWHRAKADAEKARTRFDDALDRAGDQWELLRAGYRREREAELRHLGALVALWEAAQLLSRHEVELLKRGLQDARGLLMHLGRSHGAAWTHAREDYEATWRDLRAHTHHLHDDNLASLS

Nearest PDB structures (foldseek):
  8i7r-assembly1_B6  TM=4.600E-01  e=1.814E+00  Mus musculus
  8iyj-assembly1_D1  TM=2.597E-01  e=4.372E+00  Mus musculus

Solvent-accessible surface area (backbone atoms only — not comparable to full-atom values): 9599 Å² total; per-residue (Å²): 135,52,76,66,56,55,49,52,54,48,54,55,49,52,49,53,52,52,51,51,53,48,52,34,54,57,50,50,54,89,69,56,89,49,68,73,61,48,46,42,53,51,52,29,49,52,29,49,54,47,25,51,52,30,54,53,46,46,74,68,45,51,88,86,44,37,68,57,36,49,52,51,26,53,51,30,42,53,54,24,52,54,32,46,52,55,37,49,56,52,51,52,50,50,53,52,48,55,49,52,51,54,52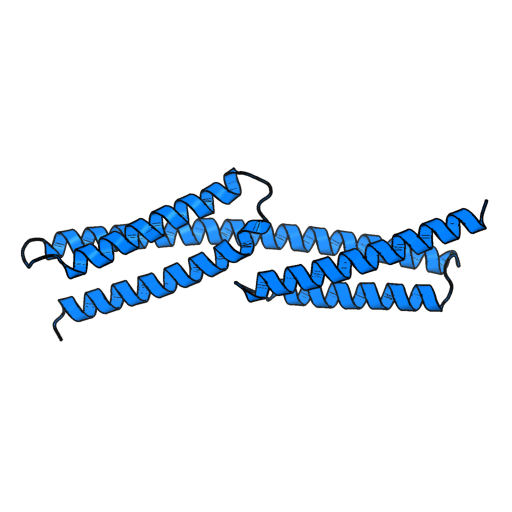,48,52,52,50,52,52,52,51,52,52,52,51,35,53,75,69,62,70,48,55,72,66,55,50,53,52,51,52,48,45,54,49,52,37,50,52,34,51,56,49,35,72,73,42,59,27,72,56,24,43,53,33,45,51,56,28,52,50,50,46,51,52,48,50,51,54,51,50,53,56,50,54,55,48,55,62,75,74,110

Mean predicted aligned error: 5.59 Å

pLDDT: mean 90.99, std 7.73, range [50.22, 97.75]

Foldseek 3Di:
DDPLVVVLVVLVVLLVVLVVLLLQLVLLVVLDPDPVLVVLNVQLVVLSVQLVVLSVVCVVDDPVCNVVSVVSNVVSSVSNVVSSVVNVVVSVVSLVVVLVVLVVVLVVQVVVLVVCVVVVLDDPVLSVVLVVLSVVLVVLSVVLVVDIRPRNNVSVVVSVVSVVVSVVSVVVSVVVSVVVVD

Organism: NCBI:txid2316731

Radius of gyration: 25.12 Å; Cα contacts (8 Å, |Δi|>4): 115; chains: 1; bounding box: 55×19×80 Å